Protein AF-A0A200PQU1-F1 (afdb_monomer_lite)

Sequence (242 aa):
MDLPRRDRERYDLQREVLSSLFSVPGRVEEIPKKNRPIRTVKPRPGRTVVSEPLEDTIEHSNGPVEPQEDSEDEEEEDSYRVLRRATKEHWVTMKEYFKSAFDAFANGDRALADELLKQGQYFNQKAREADERSSQLILERRKENHDVVTVDLHDHGTKEAIRTLKFYLGTLSGIPSQYLKLIIGDAKDAKKNSRRTKVLELLEKESIKWTEEGNPGTILIQLDDINPEDLSFNGERSRNGE

Foldseek 3Di:
DDDPPVVVVVVVVVVVVVCVVPDDPDPDPDDDDDDDDDDDDDDDPDDDDPPDDDDPPDDDDPDPPDDDDDDDPPDPCPLLNVLVVLLVVLQVLLVVLQVVLVVCVVVVNNVSSVVSNVVSVVSVVSSVVSVVVSVVVVVVVLQVDQAEAEDEQCPPQLVRLVVVVLVCLLPVAQPHSYKYKYQLDAPPDVRSVSSVVVVVVQCVVLVFDWDADDDHRIIMGHRNVRDSVSRPCNPVVPPPPD

pLDDT: mean 76.5, std 20.56, range [31.27, 98.25]

Structure (mmCIF, N/CA/C/O backbone):
data_AF-A0A200PQU1-F1
#
_entry.id   AF-A0A200PQU1-F1
#
loop_
_atom_site.group_PDB
_atom_site.id
_atom_site.type_symbol
_atom_site.label_atom_id
_atom_site.label_alt_id
_atom_site.label_comp_id
_atom_site.label_asym_id
_atom_site.label_entity_id
_atom_site.label_seq_id
_atom_site.pdbx_PDB_ins_code
_atom_site.Cartn_x
_atom_site.Cartn_y
_atom_site.Cartn_z
_atom_site.occupancy
_atom_site.B_iso_or_equiv
_atom_site.auth_seq_id
_atom_site.auth_comp_id
_atom_site.auth_asym_id
_atom_site.auth_atom_id
_atom_site.pdbx_PDB_model_num
ATOM 1 N N . MET A 1 1 ? 6.813 -6.111 -53.423 1.00 42.16 1 MET A N 1
ATOM 2 C CA . MET A 1 1 ? 8.014 -6.712 -52.809 1.00 42.16 1 MET A CA 1
ATOM 3 C C . MET A 1 1 ? 7.531 -7.757 -51.819 1.00 42.16 1 MET A C 1
ATOM 5 O O . MET A 1 1 ? 7.021 -7.384 -50.772 1.00 42.16 1 MET A O 1
ATOM 9 N N . ASP A 1 2 ? 7.564 -9.037 -52.192 1.00 53.72 2 ASP A N 1
ATOM 10 C CA . ASP A 1 2 ? 7.149 -10.135 -51.313 1.00 53.72 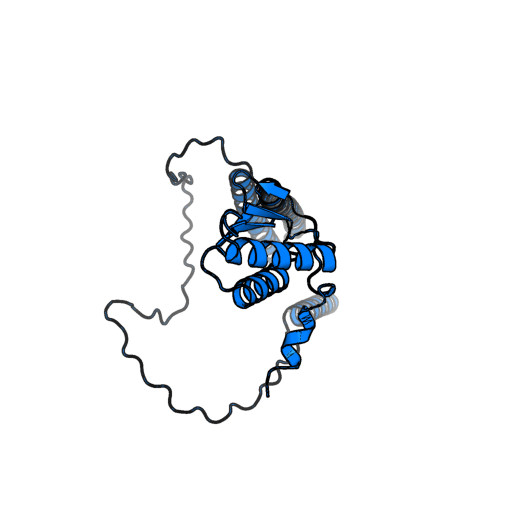2 ASP A CA 1
ATOM 11 C C . ASP A 1 2 ? 8.231 -10.401 -50.261 1.00 53.72 2 ASP A C 1
ATOM 13 O O . ASP A 1 2 ? 9.370 -10.713 -50.603 1.00 53.72 2 ASP A O 1
ATOM 17 N N . LEU A 1 3 ? 7.878 -10.274 -48.979 1.00 53.97 3 LEU A N 1
ATOM 18 C CA . LEU A 1 3 ? 8.753 -10.670 -47.875 1.00 53.97 3 LEU A CA 1
ATOM 19 C C . LEU A 1 3 ? 8.973 -12.196 -47.900 1.00 53.97 3 LEU A C 1
ATOM 21 O O . LEU A 1 3 ? 8.002 -12.938 -48.105 1.00 53.97 3 LEU A O 1
ATOM 25 N N . PRO A 1 4 ? 10.210 -12.684 -47.688 1.00 69.12 4 PRO A N 1
ATOM 26 C CA . PRO A 1 4 ? 10.507 -14.112 -47.688 1.00 69.12 4 PRO A CA 1
ATOM 27 C C . PRO A 1 4 ? 9.718 -14.823 -46.577 1.00 69.12 4 PRO A C 1
ATOM 29 O O . PRO A 1 4 ? 9.530 -14.279 -45.491 1.00 69.12 4 PRO A O 1
ATOM 32 N N . ARG A 1 5 ? 9.253 -16.056 -46.843 1.00 67.69 5 ARG A N 1
ATOM 33 C CA . ARG A 1 5 ? 8.311 -16.822 -45.988 1.00 67.69 5 ARG A CA 1
ATOM 34 C C . ARG A 1 5 ? 8.640 -16.794 -44.489 1.00 67.69 5 ARG A C 1
ATOM 36 O O . ARG A 1 5 ? 7.741 -16.656 -43.671 1.00 67.69 5 ARG A O 1
ATOM 43 N N . ARG A 1 6 ? 9.929 -16.849 -44.150 1.00 67.12 6 ARG A N 1
ATOM 44 C CA . ARG A 1 6 ? 10.436 -16.893 -42.773 1.00 67.12 6 ARG A CA 1
ATOM 45 C C . ARG A 1 6 ? 10.198 -15.592 -41.986 1.00 67.12 6 ARG A C 1
ATOM 47 O O . ARG A 1 6 ? 9.967 -15.643 -40.783 1.00 67.12 6 ARG A O 1
ATOM 54 N N . ASP A 1 7 ? 10.206 -14.440 -42.656 1.00 69.50 7 ASP A N 1
ATOM 55 C CA . ASP A 1 7 ? 9.925 -13.144 -42.019 1.00 69.50 7 ASP A CA 1
ATOM 56 C C . ASP A 1 7 ? 8.420 -12.944 -41.799 1.00 69.50 7 ASP A C 1
ATOM 58 O O . ASP A 1 7 ? 8.010 -12.320 -40.820 1.00 69.50 7 ASP A O 1
ATOM 62 N N . ARG A 1 8 ? 7.592 -13.536 -42.672 1.00 75.00 8 ARG A N 1
ATOM 63 C CA . ARG A 1 8 ? 6.128 -13.519 -42.559 1.00 75.00 8 ARG A CA 1
ATOM 64 C C . ARG A 1 8 ? 5.664 -14.346 -41.354 1.00 75.00 8 ARG A C 1
ATOM 66 O O . ARG A 1 8 ? 4.924 -13.838 -40.526 1.00 75.00 8 ARG A O 1
ATOM 73 N N . GLU A 1 9 ? 6.228 -15.542 -41.177 1.00 82.12 9 GLU A N 1
ATOM 74 C CA . GLU A 1 9 ? 5.979 -16.404 -40.007 1.00 82.12 9 GLU A CA 1
ATOM 75 C C . GLU A 1 9 ? 6.353 -15.722 -38.680 1.00 82.12 9 GLU A C 1
ATOM 77 O O . GLU A 1 9 ? 5.619 -15.814 -37.697 1.00 82.12 9 GLU A O 1
ATOM 82 N N . ARG A 1 10 ? 7.476 -14.991 -38.645 1.00 79.75 10 ARG A N 1
ATOM 83 C CA . ARG A 1 10 ? 7.905 -14.256 -37.445 1.00 79.75 10 ARG A CA 1
ATOM 84 C C . ARG A 1 10 ? 6.976 -13.084 -37.126 1.00 79.75 10 ARG A C 1
ATOM 86 O O . ARG A 1 10 ? 6.667 -12.859 -35.958 1.00 79.75 10 ARG A O 1
ATOM 93 N N . TYR A 1 11 ? 6.542 -12.353 -38.151 1.00 83.94 11 TYR A N 1
ATOM 94 C CA . TYR A 1 11 ? 5.577 -11.263 -38.012 1.00 83.94 11 TYR A CA 1
ATOM 95 C C . TYR A 1 11 ? 4.209 -11.770 -37.533 1.00 83.94 11 TYR A C 1
ATOM 97 O O . TYR A 1 11 ? 3.606 -11.173 -36.640 1.00 83.94 11 TYR A O 1
ATOM 105 N N . ASP A 1 12 ? 3.749 -12.899 -38.072 1.00 84.50 12 ASP A N 1
ATOM 106 C CA . ASP A 1 12 ? 2.483 -13.521 -37.684 1.00 84.50 12 ASP A CA 1
ATOM 107 C C . ASP A 1 12 ? 2.521 -14.003 -36.225 1.00 84.50 12 ASP A C 1
ATOM 109 O O . ASP A 1 12 ? 1.596 -13.714 -35.465 1.00 84.50 12 ASP A O 1
ATOM 113 N N . LEU A 1 13 ? 3.636 -14.606 -35.791 1.00 87.31 13 LEU A N 1
ATOM 114 C CA . LEU A 1 13 ? 3.839 -15.005 -34.395 1.00 87.31 13 LEU A CA 1
ATOM 115 C C . LEU A 1 13 ? 3.848 -13.796 -33.444 1.00 87.31 13 LEU A C 1
ATOM 117 O O . LEU A 1 13 ? 3.239 -13.829 -32.376 1.00 87.31 13 LEU A O 1
ATOM 121 N N . GLN A 1 14 ? 4.514 -12.701 -33.826 1.00 84.75 14 GLN A N 1
ATOM 122 C CA . GLN A 1 14 ? 4.518 -11.466 -33.033 1.00 84.75 14 GLN A CA 1
ATOM 123 C C . GLN A 1 14 ? 3.114 -10.864 -32.909 1.00 84.75 14 GLN A C 1
ATOM 125 O O . GLN A 1 14 ? 2.722 -10.445 -31.817 1.00 84.75 14 GLN A O 1
ATOM 130 N N . ARG A 1 15 ? 2.337 -10.857 -34.000 1.00 84.12 15 ARG A N 1
ATOM 131 C CA . ARG A 1 15 ? 0.932 -10.426 -33.977 1.00 84.12 15 ARG A CA 1
ATOM 132 C C . ARG A 1 15 ? 0.084 -11.292 -33.056 1.00 84.12 15 ARG A C 1
ATOM 134 O O . ARG A 1 15 ? -0.717 -10.744 -32.306 1.00 84.12 15 ARG A O 1
ATOM 141 N N . GLU A 1 16 ? 0.259 -12.607 -33.094 1.00 86.31 16 GLU A N 1
ATOM 142 C CA . GLU A 1 16 ? -0.490 -13.545 -32.255 1.00 86.31 16 GLU A CA 1
ATOM 143 C C . GLU A 1 16 ? -0.203 -13.321 -30.764 1.00 86.31 16 GLU A C 1
ATOM 145 O O . GLU A 1 16 ? -1.135 -13.157 -29.969 1.00 86.31 16 GLU A O 1
ATOM 150 N N . VAL A 1 17 ? 1.077 -13.205 -30.395 1.00 86.75 17 VAL A N 1
ATOM 151 C CA . VAL A 1 17 ? 1.505 -12.944 -29.011 1.00 86.75 17 VAL A CA 1
ATOM 152 C C . VAL A 1 17 ? 0.949 -11.614 -28.503 1.00 86.75 17 VAL A C 1
ATOM 154 O O . VAL A 1 17 ? 0.349 -11.570 -27.429 1.00 86.75 17 VAL A O 1
ATOM 157 N N . LEU A 1 18 ? 1.089 -10.536 -29.283 1.00 80.50 18 LEU A N 1
ATOM 158 C CA . LEU A 1 18 ? 0.557 -9.225 -28.903 1.00 80.50 18 LEU A CA 1
ATOM 159 C C . LEU A 1 18 ? -0.971 -9.247 -28.810 1.00 80.50 18 LEU A C 1
ATOM 161 O O . LEU A 1 18 ? -1.533 -8.727 -27.850 1.00 80.50 18 LEU A O 1
ATOM 165 N N . SER A 1 19 ? -1.654 -9.902 -29.751 1.00 76.12 19 SER A N 1
ATOM 166 C CA . SER A 1 19 ? -3.110 -10.028 -29.691 1.00 76.12 19 SER A CA 1
ATOM 167 C C . SER A 1 19 ? -3.566 -10.786 -28.445 1.00 76.12 19 SER A C 1
ATOM 169 O O . SER A 1 19 ? -4.540 -10.377 -27.831 1.00 76.12 19 SER A O 1
ATOM 171 N N . SER A 1 20 ? -2.838 -11.813 -28.006 1.00 80.19 20 SER A N 1
ATOM 172 C CA . SER A 1 20 ? -3.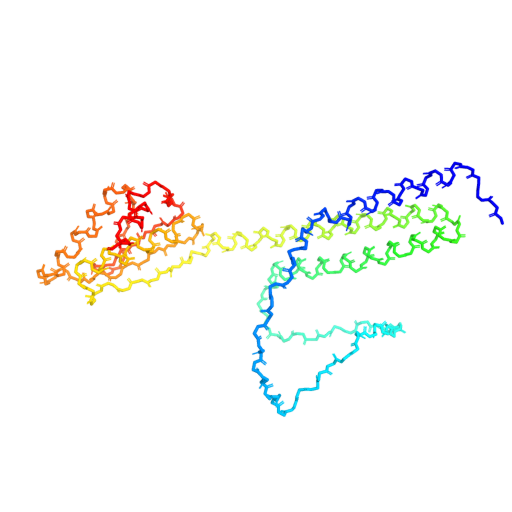192 -12.601 -26.819 1.00 80.19 20 SER A CA 1
ATOM 173 C C . SER A 1 20 ? -2.983 -11.836 -25.511 1.00 80.19 20 SER A C 1
ATOM 175 O O . SER A 1 20 ? -3.767 -11.991 -24.581 1.00 80.19 20 SER A O 1
ATOM 177 N N . LEU A 1 21 ? -1.953 -10.985 -25.435 1.00 83.12 21 LEU A N 1
ATOM 178 C CA . LEU A 1 21 ? -1.684 -10.155 -24.254 1.00 83.12 21 LEU A CA 1
ATOM 179 C C . LEU A 1 21 ? -2.728 -9.049 -24.054 1.00 83.12 21 LEU A C 1
ATOM 181 O O . LEU A 1 21 ? -3.019 -8.684 -22.916 1.00 83.12 21 LEU A O 1
ATOM 185 N N . PHE A 1 22 ? -3.277 -8.513 -25.149 1.00 76.12 22 PHE A N 1
ATOM 186 C CA . PHE A 1 22 ? -4.190 -7.364 -25.117 1.00 76.12 22 PHE A CA 1
ATOM 187 C C . PHE A 1 22 ? -5.650 -7.706 -25.451 1.00 76.12 22 PHE A C 1
ATOM 189 O O . PHE A 1 22 ? -6.524 -6.852 -25.299 1.00 76.12 22 PHE A O 1
ATOM 196 N N . SER A 1 23 ? -5.951 -8.942 -25.861 1.00 67.25 23 SER A N 1
ATOM 197 C CA . SER A 1 23 ? -7.330 -9.415 -26.015 1.00 67.25 23 SER A CA 1
ATOM 198 C C . SER A 1 23 ? -7.852 -9.903 -24.673 1.00 67.25 23 SER A C 1
ATOM 200 O O . SER A 1 23 ? -7.504 -10.978 -24.195 1.00 67.25 23 SER A O 1
ATOM 202 N N . VAL A 1 24 ? -8.721 -9.104 -24.064 1.00 61.53 24 VAL A N 1
ATOM 203 C CA . VAL A 1 24 ? -9.461 -9.493 -22.863 1.00 61.53 24 VAL A CA 1
ATOM 204 C C . VAL A 1 24 ? -10.486 -10.573 -23.249 1.00 61.53 24 VAL A C 1
ATOM 206 O O . VAL A 1 24 ? -11.322 -10.311 -24.118 1.00 61.53 24 VAL A O 1
ATOM 209 N N . PRO A 1 25 ? -10.486 -11.770 -22.632 1.00 51.31 25 PRO A N 1
ATOM 210 C CA . PRO A 1 25 ? -11.520 -12.765 -22.886 1.00 51.31 25 PRO A CA 1
ATOM 211 C C . PRO A 1 25 ? -12.879 -12.241 -22.410 1.00 51.31 25 PRO A C 1
ATOM 213 O O . PRO A 1 25 ? -13.064 -11.957 -21.228 1.00 51.31 25 PRO A O 1
ATOM 216 N N . GLY A 1 26 ? -13.799 -12.094 -23.366 1.00 48.75 26 GLY A N 1
ATOM 217 C CA . GLY A 1 26 ? -15.236 -11.841 -23.233 1.00 48.75 26 GLY A CA 1
ATOM 218 C C . GLY A 1 26 ? -15.764 -11.429 -21.857 1.00 48.75 26 GLY A C 1
ATOM 219 O O . GLY A 1 26 ? -16.190 -12.274 -21.071 1.00 48.75 26 GLY A O 1
ATOM 220 N N . ARG A 1 27 ? -15.927 -10.118 -21.635 1.00 39.12 27 ARG A N 1
ATOM 221 C CA . ARG A 1 27 ? -17.109 -9.673 -20.888 1.00 39.12 27 ARG A CA 1
ATOM 222 C C . ARG A 1 27 ? -18.318 -10.124 -21.698 1.00 39.12 27 ARG A C 1
ATOM 224 O O . ARG A 1 27 ? -18.495 -9.686 -22.829 1.00 39.12 27 ARG A O 1
ATOM 231 N N . VAL A 1 28 ? -19.126 -11.005 -21.123 1.00 45.03 28 VAL A N 1
ATOM 232 C CA . VAL A 1 28 ? -20.471 -11.278 -21.623 1.00 45.03 28 VAL A CA 1
ATOM 233 C C . VAL A 1 28 ? -21.210 -9.938 -21.610 1.00 45.03 28 VAL A C 1
ATOM 235 O O . VAL A 1 28 ? -21.428 -9.364 -20.542 1.00 45.03 28 VAL A O 1
ATOM 238 N N . GLU A 1 29 ? -21.524 -9.390 -22.782 1.00 45.62 29 GLU A N 1
ATOM 239 C CA . GLU A 1 29 ? -22.460 -8.274 -22.894 1.00 45.62 29 GLU A CA 1
ATOM 240 C C . GLU A 1 29 ? -23.833 -8.778 -22.435 1.00 45.62 29 GLU A C 1
ATOM 242 O O . GLU A 1 29 ? -24.572 -9.417 -23.185 1.00 45.62 29 GLU A O 1
ATOM 247 N N . GLU A 1 30 ? -24.180 -8.531 -21.169 1.00 44.12 30 GLU A N 1
ATOM 248 C CA . GLU A 1 30 ? -25.577 -8.578 -20.751 1.00 44.12 30 GLU A CA 1
ATOM 249 C C . GLU A 1 30 ? -26.345 -7.518 -21.547 1.00 44.12 30 GLU A C 1
ATOM 251 O O . GLU A 1 30 ? -26.053 -6.322 -21.485 1.00 44.12 30 GLU A O 1
ATOM 256 N N . ILE A 1 31 ? -27.349 -7.980 -22.292 1.00 45.28 31 ILE A N 1
ATOM 257 C CA . ILE A 1 31 ? -28.323 -7.164 -23.017 1.00 45.28 31 ILE A CA 1
ATOM 258 C C . ILE A 1 31 ? -28.817 -6.038 -22.087 1.00 45.28 31 ILE A C 1
ATOM 260 O O . ILE A 1 31 ? -29.296 -6.331 -20.984 1.00 45.28 31 ILE A O 1
ATOM 264 N N . PRO A 1 32 ? -28.751 -4.756 -22.491 1.00 37.53 32 PRO A N 1
ATOM 265 C CA . PRO A 1 32 ? -29.094 -3.660 -21.601 1.00 37.53 32 PRO A CA 1
ATOM 266 C C . PRO A 1 32 ? -30.583 -3.715 -21.247 1.00 37.53 32 PRO A C 1
ATOM 268 O O . PRO A 1 32 ? -31.467 -3.520 -22.087 1.00 37.53 32 PRO A O 1
ATOM 271 N N . LYS A 1 33 ? -30.874 -3.968 -19.966 1.00 47.47 33 LYS A N 1
ATOM 272 C CA . LYS A 1 33 ? -32.216 -3.828 -19.394 1.00 47.47 33 LYS A CA 1
ATOM 273 C C . LYS A 1 33 ? -32.671 -2.378 -19.583 1.00 47.47 33 LYS A C 1
ATOM 275 O O . LYS A 1 33 ? -32.046 -1.457 -19.073 1.00 47.47 33 LYS A O 1
ATOM 280 N N . LYS A 1 34 ? -33.770 -2.207 -20.324 1.00 44.88 34 LYS A N 1
ATOM 281 C CA . LYS A 1 34 ? -34.536 -0.974 -20.585 1.00 44.88 34 LYS A CA 1
ATOM 282 C C . LYS A 1 34 ? -34.280 0.144 -19.553 1.00 44.88 34 LYS A C 1
ATOM 284 O O . LYS A 1 34 ? -34.832 0.126 -18.452 1.00 44.88 34 LYS A O 1
ATOM 289 N N . ASN A 1 35 ? -33.469 1.128 -19.941 1.00 39.16 35 ASN A N 1
ATOM 290 C CA . ASN A 1 35 ? -33.136 2.285 -19.114 1.00 39.16 35 ASN A CA 1
ATOM 291 C C . ASN A 1 35 ? -34.393 3.115 -18.805 1.00 39.16 35 ASN A C 1
ATOM 293 O O . ASN A 1 35 ? -35.139 3.509 -19.703 1.00 39.16 35 ASN A O 1
ATOM 297 N N . ARG A 1 36 ? -34.613 3.410 -17.519 1.00 48.91 36 ARG A N 1
ATOM 298 C CA . ARG A 1 36 ? -35.505 4.497 -17.087 1.00 48.91 36 ARG A CA 1
ATOM 299 C C . ARG A 1 36 ? -34.889 5.829 -17.543 1.00 48.91 36 ARG A C 1
ATOM 301 O O . ARG A 1 36 ? -33.662 5.936 -17.535 1.00 48.91 36 ARG A O 1
ATOM 308 N N . PRO A 1 37 ? -35.682 6.843 -17.929 1.00 40.22 37 PRO A N 1
ATOM 309 C CA . PRO A 1 37 ? -35.124 8.103 -18.400 1.00 40.22 37 PRO A CA 1
ATOM 310 C C . PRO A 1 37 ? -34.305 8.769 -17.287 1.00 40.22 37 PRO A C 1
ATOM 312 O O . PRO A 1 37 ? -34.815 9.057 -16.202 1.00 40.22 37 PRO A O 1
ATOM 315 N N . ILE A 1 38 ? -33.019 8.988 -17.568 1.00 41.38 38 ILE A N 1
ATOM 316 C CA . ILE A 1 38 ? -32.103 9.741 -16.714 1.00 41.38 38 ILE A CA 1
ATOM 317 C C . ILE A 1 38 ? -32.562 11.199 -16.720 1.00 41.38 38 ILE A C 1
ATOM 319 O O . ILE A 1 38 ? -32.712 11.830 -17.766 1.00 41.38 38 ILE A O 1
ATOM 323 N N . ARG A 1 39 ? -32.806 11.730 -15.525 1.00 42.16 39 ARG A N 1
ATOM 324 C CA . ARG A 1 39 ? -33.175 13.124 -15.298 1.00 42.16 39 ARG A CA 1
ATOM 325 C C . ARG A 1 39 ? -32.009 14.012 -15.747 1.00 42.16 39 ARG A C 1
ATOM 327 O O . ARG A 1 39 ? -30.913 13.909 -15.204 1.00 42.16 39 ARG A O 1
ATOM 334 N N . THR A 1 40 ? -32.236 14.873 -16.735 1.00 42.97 40 THR A N 1
ATOM 335 C CA . THR A 1 40 ? -31.233 15.819 -17.243 1.00 42.97 40 THR A CA 1
ATOM 336 C C . THR A 1 40 ? -30.801 16.783 -16.138 1.00 42.97 40 THR A C 1
ATOM 338 O O . THR A 1 40 ? -31.596 17.614 -15.688 1.00 42.97 40 THR A O 1
ATOM 341 N N . VAL A 1 41 ? -29.546 16.685 -15.699 1.00 51.25 41 VAL A N 1
ATOM 342 C CA . VAL A 1 41 ? -28.912 17.685 -14.832 1.00 51.25 41 VAL A CA 1
ATOM 343 C C . VAL A 1 41 ? -28.418 18.819 -15.727 1.00 51.25 41 VAL A C 1
ATOM 345 O O . VAL A 1 41 ? -27.651 18.588 -16.658 1.00 51.25 41 VAL A O 1
ATOM 348 N N . LYS A 1 42 ? -28.887 20.046 -15.478 1.00 48.66 42 LYS A N 1
ATOM 349 C CA . LYS A 1 42 ? -28.430 21.233 -16.213 1.00 48.66 42 LYS A CA 1
ATOM 350 C C . LYS A 1 42 ? -26.941 21.492 -15.915 1.00 48.66 42 LYS A C 1
ATOM 352 O O . LYS A 1 42 ? -26.563 21.441 -14.742 1.00 48.66 42 LYS A O 1
ATOM 357 N N . PRO A 1 43 ? -26.105 21.795 -16.923 1.00 44.00 43 PRO A N 1
ATOM 358 C CA . PRO A 1 43 ? -24.701 22.122 -16.701 1.00 44.00 43 PRO A CA 1
ATOM 359 C C . PRO A 1 43 ? -24.566 23.452 -15.946 1.00 44.00 43 PRO A C 1
ATOM 361 O O . PRO A 1 43 ? -25.299 24.410 -16.200 1.00 44.00 43 PRO A O 1
ATOM 364 N N . ARG A 1 44 ? -23.626 23.499 -14.995 1.00 53.12 44 ARG A N 1
ATOM 365 C CA . ARG A 1 44 ? -23.214 24.736 -14.317 1.00 53.12 44 ARG A CA 1
ATOM 366 C C . ARG A 1 44 ? -22.435 25.616 -15.312 1.00 53.12 44 ARG A C 1
ATOM 368 O O . ARG A 1 44 ? -21.641 25.066 -16.076 1.00 53.12 44 ARG A O 1
ATOM 375 N N . PRO A 1 45 ? -22.627 26.945 -15.318 1.00 40.59 45 PRO A N 1
ATOM 376 C CA . PRO A 1 45 ? -21.908 27.828 -16.231 1.00 40.59 45 PRO A CA 1
ATOM 377 C C . PRO A 1 45 ? -20.409 27.837 -15.893 1.00 40.59 45 PRO A C 1
ATOM 379 O O . PRO A 1 45 ? -20.045 27.962 -14.726 1.00 40.59 45 PRO A O 1
ATOM 382 N N . GLY A 1 46 ? -19.554 27.691 -16.912 1.00 53.84 46 GLY A N 1
ATOM 383 C CA . GLY A 1 46 ? -18.097 27.865 -16.800 1.00 53.84 46 GLY A CA 1
ATOM 384 C C . GLY A 1 46 ? -17.227 26.631 -17.060 1.00 53.84 46 GLY A C 1
ATOM 385 O O . GLY A 1 46 ? -16.012 26.729 -16.933 1.00 53.84 46 GLY A O 1
ATOM 386 N N . ARG A 1 47 ? -17.796 25.476 -17.430 1.00 48.84 47 ARG A N 1
ATOM 387 C CA . ARG A 1 47 ? -17.005 24.275 -17.747 1.00 48.84 47 ARG A CA 1
ATOM 388 C C . ARG A 1 47 ? -17.230 23.858 -19.198 1.00 48.84 47 ARG A C 1
ATOM 390 O O . ARG A 1 47 ? -18.253 23.256 -19.517 1.00 48.84 47 ARG A O 1
ATOM 397 N N . THR A 1 48 ? -16.290 24.210 -20.071 1.00 51.12 48 THR A N 1
ATOM 398 C CA . THR A 1 48 ? -16.256 23.725 -21.456 1.00 51.12 48 THR A CA 1
ATOM 399 C C . THR A 1 48 ? -16.081 22.212 -21.430 1.00 51.12 48 THR A C 1
ATOM 401 O O . THR A 1 48 ? -15.139 21.696 -2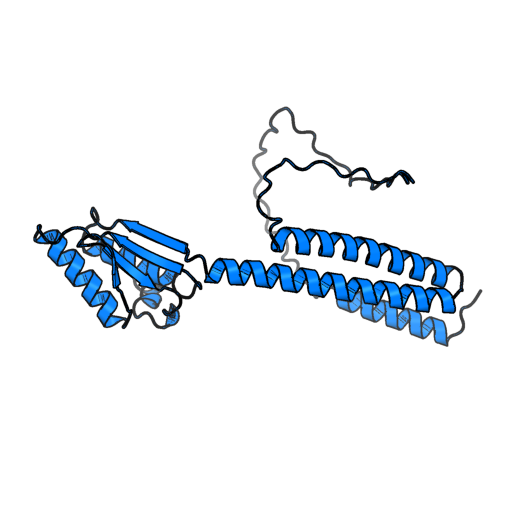0.830 1.00 51.12 48 THR A O 1
ATOM 404 N N . VAL A 1 49 ? -17.025 21.493 -22.033 1.00 52.84 49 VAL A N 1
ATOM 405 C CA . VAL A 1 49 ? -16.909 20.052 -22.248 1.00 52.84 49 VAL A CA 1
ATOM 406 C C . VAL A 1 49 ? -15.963 19.876 -23.428 1.00 52.84 49 VAL A C 1
ATOM 408 O O . VAL A 1 49 ? -16.312 20.240 -24.546 1.00 52.84 49 VAL A O 1
ATOM 411 N N . VAL A 1 50 ? -14.750 19.395 -23.164 1.00 54.28 50 VAL A N 1
ATOM 412 C CA . VAL A 1 50 ? -13.766 19.095 -24.209 1.00 54.28 50 VAL A CA 1
ATOM 413 C C . VAL A 1 50 ? -14.263 17.859 -24.955 1.00 54.28 50 VAL A C 1
ATOM 415 O O . VAL A 1 50 ? -14.321 16.767 -24.394 1.00 54.28 50 VAL A O 1
ATOM 418 N N . SER A 1 51 ? -14.722 18.065 -26.185 1.00 53.72 51 SER A N 1
ATOM 419 C CA . SER A 1 51 ? -15.333 17.043 -27.039 1.00 53.72 51 SER A CA 1
ATOM 420 C C . SER A 1 51 ? -14.340 16.340 -27.969 1.00 53.72 51 SER A C 1
ATOM 422 O O . SER A 1 51 ? -14.754 15.485 -28.745 1.00 53.72 51 SER A O 1
ATOM 424 N N . GLU A 1 52 ? -13.051 16.667 -27.886 1.00 52.78 52 GLU A N 1
ATOM 425 C CA . GLU A 1 52 ? -12.000 16.120 -28.747 1.00 52.78 52 GLU A CA 1
ATOM 426 C C . GLU A 1 52 ? -10.867 15.518 -27.896 1.00 52.78 52 GLU A C 1
ATOM 428 O O . GLU A 1 52 ? -10.541 16.072 -26.841 1.00 52.78 52 GLU A O 1
ATOM 433 N N . PRO A 1 53 ? -10.280 14.370 -28.289 1.00 53.00 53 PRO A N 1
ATOM 434 C CA . PRO A 1 53 ? -9.066 13.862 -27.656 1.00 53.00 53 PRO A CA 1
ATOM 435 C C . PRO A 1 53 ? -7.946 14.904 -27.759 1.00 53.00 53 PRO A C 1
ATOM 437 O O . PRO A 1 53 ? -7.787 15.518 -28.809 1.00 53.00 53 PRO A O 1
ATOM 440 N N . LEU A 1 54 ? -7.173 15.100 -26.686 1.00 48.41 54 LEU A N 1
ATOM 441 C CA . LEU A 1 54 ? -6.014 15.996 -26.708 1.00 48.41 54 LEU A CA 1
ATOM 442 C C . LEU A 1 54 ? -5.035 15.541 -27.803 1.00 48.41 54 LEU A C 1
ATOM 444 O O . LEU A 1 54 ? -4.534 14.417 -27.751 1.00 48.41 54 LEU A O 1
ATOM 448 N N . GLU A 1 55 ? -4.760 16.406 -28.777 1.00 43.84 55 GLU A N 1
ATOM 449 C CA . GLU A 1 55 ? -3.645 16.212 -29.699 1.00 43.84 55 GLU A CA 1
ATOM 450 C C . GLU A 1 55 ? -2.332 16.500 -28.957 1.00 43.84 55 GLU A C 1
ATOM 452 O O . GLU A 1 55 ? -2.054 17.640 -28.583 1.00 43.84 55 GLU A O 1
ATOM 457 N N . ASP A 1 56 ? -1.512 15.464 -28.756 1.00 44.09 56 ASP A N 1
ATOM 458 C CA . ASP A 1 56 ? -0.124 15.591 -28.298 1.00 44.09 56 ASP A CA 1
ATOM 459 C C . ASP A 1 56 ? 0.732 16.184 -29.431 1.00 44.09 56 ASP A C 1
ATOM 461 O O . ASP A 1 56 ? 1.485 15.486 -30.116 1.00 44.09 56 ASP A O 1
ATOM 465 N N . THR A 1 57 ? 0.624 17.494 -29.656 1.00 37.78 57 THR A N 1
ATOM 466 C CA . THR A 1 57 ? 1.631 18.210 -30.445 1.00 37.78 57 THR A CA 1
ATOM 467 C C . THR A 1 57 ? 2.832 18.474 -29.545 1.00 37.78 57 THR A C 1
ATOM 469 O O . THR A 1 57 ? 2.856 19.421 -28.763 1.00 37.78 57 THR A O 1
ATOM 472 N N . ILE A 1 58 ? 3.830 17.596 -29.631 1.00 48.62 58 ILE A N 1
ATOM 473 C CA . ILE A 1 58 ? 5.140 17.803 -29.013 1.00 48.62 58 ILE A CA 1
ATOM 474 C C . ILE A 1 58 ? 5.899 18.798 -29.893 1.00 48.62 58 ILE A C 1
ATOM 476 O O . ILE A 1 58 ? 6.412 18.438 -30.954 1.00 48.62 58 ILE A O 1
ATOM 480 N N . GLU A 1 59 ? 5.983 20.055 -29.462 1.00 36.81 59 GLU A N 1
ATOM 481 C CA . GLU A 1 59 ? 6.962 20.983 -30.018 1.00 36.81 59 GLU A CA 1
ATOM 482 C C . GLU A 1 59 ? 8.364 20.547 -29.574 1.00 36.81 59 GLU A C 1
ATOM 484 O O . GLU A 1 59 ? 8.693 20.505 -28.387 1.00 36.81 59 GLU A O 1
ATOM 489 N N . HIS A 1 60 ? 9.204 20.190 -30.544 1.00 40.34 60 HIS A N 1
ATOM 490 C CA . HIS A 1 60 ? 10.622 19.934 -30.330 1.00 40.34 60 HIS A CA 1
ATOM 491 C C . HIS A 1 60 ? 11.334 21.243 -29.958 1.00 40.34 60 HIS A C 1
ATOM 493 O O . HIS A 1 60 ? 11.793 21.977 -30.832 1.00 40.34 60 HIS A O 1
ATOM 499 N N . SER A 1 61 ? 11.453 21.529 -28.662 1.00 32.84 61 SER A N 1
ATOM 500 C CA . SER A 1 61 ? 12.356 22.565 -28.158 1.00 32.84 61 SER A CA 1
ATOM 501 C C . SER A 1 61 ? 13.703 21.938 -27.797 1.00 32.84 61 SER A C 1
ATOM 503 O O . SER A 1 61 ? 13.836 21.258 -26.784 1.00 32.84 61 SER A O 1
ATOM 505 N N . ASN A 1 62 ? 14.716 22.175 -28.633 1.00 38.09 62 ASN A N 1
ATOM 506 C CA . ASN A 1 62 ? 16.124 21.900 -28.323 1.00 38.09 62 ASN A CA 1
ATOM 507 C C . ASN A 1 62 ? 16.725 23.044 -27.477 1.00 38.09 62 ASN A C 1
ATOM 509 O O . ASN A 1 62 ? 17.748 23.624 -27.844 1.00 38.09 62 ASN A O 1
ATOM 513 N N . GLY A 1 63 ? 16.058 23.416 -26.384 1.00 36.47 63 GLY A N 1
ATOM 514 C CA . GLY A 1 63 ? 16.539 24.404 -25.416 1.00 36.47 63 GLY A CA 1
ATOM 515 C C . GLY A 1 63 ? 17.001 23.733 -24.118 1.00 36.47 63 GLY A C 1
ATOM 516 O O . GLY A 1 63 ? 16.498 22.654 -23.797 1.00 36.47 63 GLY A O 1
ATOM 517 N N . PRO A 1 64 ? 17.941 24.328 -23.357 1.00 35.66 64 PRO A N 1
ATOM 518 C CA . PRO A 1 64 ? 18.309 23.814 -22.042 1.00 35.66 64 PRO A CA 1
ATOM 519 C C . PRO A 1 64 ? 17.057 23.760 -21.165 1.00 35.66 64 PRO A C 1
ATOM 521 O O . PRO A 1 64 ? 16.341 24.752 -21.047 1.00 35.66 64 PRO A O 1
ATOM 524 N N . VAL A 1 65 ? 16.785 22.592 -20.586 1.00 41.00 65 VAL A N 1
ATOM 525 C CA . VAL A 1 65 ? 15.696 22.405 -19.627 1.00 41.00 65 VAL A CA 1
ATOM 526 C C . VAL A 1 65 ? 16.058 23.194 -18.374 1.00 41.00 65 VAL A C 1
ATOM 528 O O . VAL A 1 65 ? 16.912 22.779 -17.594 1.00 41.00 65 VAL A O 1
ATOM 531 N N . GLU A 1 66 ? 15.447 24.361 -18.221 1.00 39.66 66 GLU A N 1
ATOM 532 C CA . GLU A 1 66 ? 15.517 25.141 -16.994 1.00 39.66 66 GLU A CA 1
ATOM 533 C C . GLU A 1 66 ? 14.643 24.438 -15.937 1.00 39.66 66 GLU A C 1
ATOM 535 O O . GLU A 1 66 ? 13.485 24.109 -16.229 1.00 39.66 66 GLU A O 1
ATOM 540 N N . PRO A 1 67 ? 15.173 24.117 -14.744 1.00 43.47 67 PRO A N 1
ATOM 541 C CA . PRO A 1 67 ? 14.385 23.479 -13.700 1.00 43.47 67 PRO A CA 1
ATOM 542 C C . PRO A 1 67 ? 13.263 24.419 -13.259 1.00 43.47 67 PRO A C 1
ATOM 544 O O . PRO A 1 67 ? 13.522 25.553 -12.867 1.00 43.47 67 PRO A O 1
ATOM 547 N N . GLN A 1 68 ? 12.014 23.948 -13.295 1.00 40.31 68 GLN A N 1
ATOM 548 C CA . GLN A 1 68 ? 10.942 24.630 -12.577 1.00 40.31 68 GLN A CA 1
ATOM 549 C C . GLN A 1 68 ? 11.247 24.563 -11.079 1.00 40.31 68 GLN A C 1
ATOM 551 O O . GLN A 1 68 ? 11.387 23.475 -10.518 1.00 40.31 68 GLN A O 1
ATOM 556 N N . GLU A 1 69 ? 11.359 25.737 -10.465 1.00 45.12 69 GLU A N 1
ATOM 557 C CA . GLU A 1 69 ? 11.465 25.930 -9.024 1.00 45.12 69 GLU A CA 1
ATOM 558 C C . GLU A 1 69 ? 10.157 25.473 -8.361 1.00 45.12 69 GLU A C 1
ATOM 560 O O . GLU A 1 69 ? 9.157 26.192 -8.336 1.00 45.12 69 GLU A O 1
ATOM 565 N N . ASP A 1 70 ? 10.155 24.242 -7.850 1.00 42.22 70 ASP A N 1
ATOM 566 C CA . ASP A 1 70 ? 9.200 23.830 -6.830 1.00 42.22 70 ASP A CA 1
ATOM 567 C C . ASP A 1 70 ? 9.692 24.394 -5.493 1.00 42.22 70 ASP A C 1
ATOM 569 O O . ASP A 1 70 ? 10.794 24.082 -5.045 1.00 42.22 70 ASP A O 1
ATOM 573 N N . SER A 1 71 ? 8.848 25.246 -4.913 1.00 43.06 71 SER A N 1
ATOM 574 C CA . SER A 1 71 ? 8.953 25.920 -3.618 1.00 43.06 71 SER A CA 1
ATOM 575 C C . SER A 1 71 ? 9.873 25.254 -2.590 1.00 43.06 71 SER A C 1
ATOM 577 O O . SER A 1 71 ? 9.690 24.086 -2.235 1.00 43.06 71 SER A O 1
ATOM 579 N N . GLU A 1 72 ? 10.791 26.074 -2.080 1.00 47.84 72 GLU A N 1
ATOM 580 C CA . GLU A 1 72 ? 11.662 25.859 -0.929 1.00 47.84 72 GLU A CA 1
ATOM 581 C C . GLU A 1 72 ? 10.858 25.453 0.316 1.00 47.84 72 GLU A C 1
ATOM 583 O O . GLU A 1 72 ? 10.338 26.295 1.040 1.00 47.84 72 GLU A O 1
ATOM 588 N N . ASP A 1 73 ? 10.803 24.154 0.579 1.00 39.31 73 ASP A N 1
ATOM 589 C CA . ASP A 1 73 ? 11.029 23.650 1.927 1.00 39.31 73 ASP A CA 1
ATOM 590 C C . ASP A 1 73 ? 12.346 22.872 1.831 1.00 39.31 73 ASP A C 1
ATOM 592 O O . ASP A 1 73 ? 12.382 21.740 1.339 1.00 39.31 73 ASP A O 1
ATOM 596 N N . GLU A 1 74 ? 13.454 23.522 2.206 1.00 48.69 74 GLU A N 1
ATOM 597 C CA . 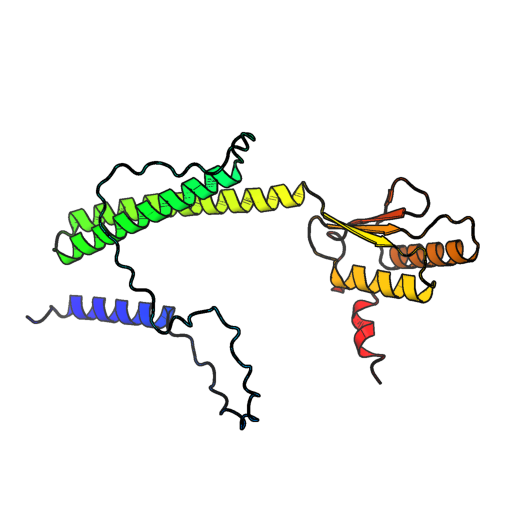GLU A 1 74 ? 14.766 22.890 2.411 1.00 48.69 74 GLU A CA 1
ATOM 598 C C . GLU A 1 74 ? 14.711 21.987 3.657 1.00 48.69 74 GLU A C 1
ATOM 600 O O . GLU A 1 74 ? 15.402 22.185 4.655 1.00 48.69 74 GLU A O 1
ATOM 605 N N . GLU A 1 75 ? 13.848 20.980 3.607 1.00 49.78 75 GLU A N 1
ATOM 606 C CA . GLU A 1 75 ? 14.001 19.775 4.398 1.00 49.78 75 GLU A CA 1
ATOM 607 C C . GLU A 1 75 ? 14.927 18.857 3.597 1.00 49.78 75 GLU A C 1
ATOM 609 O O . GLU A 1 75 ? 14.703 18.639 2.404 1.00 49.78 75 GLU A O 1
ATOM 614 N N . GLU A 1 76 ? 15.999 18.388 4.242 1.00 50.34 76 GLU A N 1
ATOM 615 C CA . GLU A 1 76 ? 16.894 17.313 3.796 1.00 50.34 76 GLU A CA 1
ATOM 616 C C . GLU A 1 76 ? 16.240 16.446 2.709 1.00 50.34 76 GLU A C 1
ATOM 618 O O . GLU A 1 76 ? 15.242 15.786 2.990 1.00 50.34 76 GLU A O 1
ATOM 623 N N . GLU A 1 77 ? 16.735 16.540 1.463 1.00 58.16 77 GLU A N 1
ATOM 624 C CA . GLU A 1 77 ? 16.017 16.082 0.265 1.00 58.16 77 GLU A CA 1
ATOM 625 C C . GLU A 1 77 ? 15.411 14.688 0.493 1.00 58.16 77 GLU A C 1
ATOM 627 O O . GLU A 1 77 ? 16.140 13.696 0.524 1.00 58.16 77 GLU A O 1
ATOM 632 N N . ASP A 1 78 ? 14.084 14.627 0.715 1.00 82.44 78 ASP A N 1
ATOM 633 C CA . ASP A 1 78 ? 13.398 13.397 1.129 1.00 82.44 78 ASP A CA 1
ATOM 634 C C . ASP A 1 78 ? 13.824 12.260 0.191 1.00 82.44 78 ASP A C 1
ATOM 636 O O . ASP A 1 78 ? 13.540 12.299 -1.009 1.00 82.44 78 ASP A O 1
ATOM 640 N N . SER A 1 79 ? 14.521 11.255 0.733 1.00 87.19 79 SER A N 1
ATOM 641 C CA . SER A 1 79 ? 15.086 10.120 -0.015 1.00 87.19 79 SER A CA 1
ATOM 642 C C . SER A 1 79 ? 14.064 9.488 -0.972 1.00 87.19 79 SER A C 1
ATOM 644 O O . SER A 1 79 ? 14.389 9.089 -2.096 1.00 87.19 79 SER A O 1
ATOM 646 N N . TYR A 1 80 ? 12.784 9.494 -0.583 1.00 89.69 80 TYR A N 1
ATOM 647 C CA . TYR A 1 80 ? 11.684 9.081 -1.448 1.00 89.69 80 TYR A CA 1
ATOM 648 C C . TYR A 1 80 ? 11.519 9.972 -2.696 1.00 89.69 80 TYR A C 1
ATOM 650 O O . TYR A 1 80 ? 11.405 9.458 -3.815 1.00 89.69 80 TYR A O 1
ATOM 658 N N . ARG A 1 81 ? 11.523 11.304 -2.536 1.00 92.31 81 ARG A N 1
ATOM 659 C CA . ARG A 1 81 ? 11.414 12.272 -3.643 1.00 92.31 81 ARG A CA 1
ATOM 660 C C . ARG A 1 81 ? 12.581 12.133 -4.617 1.00 92.31 81 ARG A C 1
ATOM 662 O O . ARG A 1 81 ? 12.346 12.159 -5.828 1.00 92.31 81 ARG A O 1
ATOM 669 N N . VAL A 1 82 ? 13.796 11.917 -4.108 1.00 94.25 82 VAL A N 1
ATOM 670 C CA . VAL A 1 82 ? 14.996 11.677 -4.931 1.00 94.25 82 VAL A CA 1
ATOM 671 C C . VAL A 1 82 ? 14.803 10.451 -5.821 1.00 94.25 82 VAL A C 1
ATOM 673 O O . VAL A 1 82 ? 14.943 10.532 -7.044 1.00 94.25 82 VAL A O 1
ATOM 676 N N . LEU A 1 83 ? 14.401 9.320 -5.233 1.00 93.19 83 LEU A N 1
ATOM 677 C CA . LEU A 1 83 ? 14.162 8.085 -5.984 1.00 93.19 83 LEU A CA 1
ATOM 678 C C . LEU A 1 83 ? 13.023 8.235 -6.997 1.00 93.19 83 LEU A C 1
ATOM 680 O O . LEU A 1 83 ? 13.099 7.682 -8.099 1.00 93.19 83 LEU A O 1
ATOM 684 N N . ARG A 1 84 ? 11.984 9.016 -6.676 1.00 93.62 84 ARG A N 1
ATOM 685 C CA . ARG A 1 84 ? 10.877 9.267 -7.607 1.00 93.62 84 ARG A CA 1
ATOM 686 C C . ARG A 1 84 ? 11.305 10.116 -8.802 1.00 93.62 84 ARG A C 1
ATOM 688 O O . ARG A 1 84 ? 10.890 9.821 -9.927 1.00 93.62 84 ARG A O 1
ATOM 695 N N . ARG A 1 85 ? 12.163 11.118 -8.580 1.00 95.19 85 ARG A N 1
ATOM 696 C CA . ARG A 1 85 ? 12.772 11.913 -9.655 1.00 95.19 85 ARG A CA 1
ATOM 697 C C . ARG A 1 85 ? 13.637 11.026 -10.555 1.00 95.19 85 ARG A C 1
ATOM 699 O O . ARG A 1 85 ? 13.383 10.970 -11.757 1.00 95.19 85 ARG A O 1
ATOM 706 N N . ALA A 1 86 ? 14.537 10.234 -9.969 1.00 94.06 86 ALA A N 1
ATOM 707 C CA . ALA A 1 86 ? 15.393 9.301 -10.707 1.00 94.06 86 ALA A CA 1
ATOM 708 C C . ALA A 1 86 ? 14.584 8.271 -11.519 1.00 94.06 86 ALA A C 1
ATOM 710 O O . ALA A 1 86 ? 14.897 7.994 -12.677 1.00 94.06 86 ALA A O 1
ATOM 711 N N . THR A 1 87 ? 13.492 7.743 -10.951 1.00 95.06 87 THR A N 1
ATOM 712 C CA . THR A 1 87 ? 12.570 6.837 -11.660 1.00 95.06 87 THR A CA 1
ATOM 713 C C . THR A 1 87 ? 12.020 7.495 -12.925 1.00 95.06 87 THR A C 1
ATOM 715 O O . THR A 1 87 ? 12.038 6.889 -13.997 1.00 95.06 87 THR A O 1
ATOM 718 N N . LYS A 1 88 ? 11.552 8.746 -12.815 1.00 96.38 88 LYS A N 1
ATOM 719 C CA . LYS A 1 88 ? 10.997 9.505 -13.943 1.00 96.38 88 LYS A CA 1
ATOM 720 C C . LYS A 1 88 ? 12.051 9.747 -15.021 1.00 96.38 88 LYS A C 1
ATOM 722 O O . LYS A 1 88 ? 11.773 9.491 -16.189 1.00 96.38 88 LYS A O 1
ATOM 727 N N . GLU A 1 89 ? 13.244 10.187 -14.633 1.00 96.94 89 GLU A N 1
ATOM 728 C CA . GLU A 1 89 ? 14.363 10.426 -15.552 1.00 96.94 89 GLU A CA 1
ATOM 729 C C . GLU A 1 89 ? 14.741 9.150 -16.312 1.00 96.94 89 GLU A C 1
ATOM 731 O O . GLU A 1 89 ? 14.736 9.134 -17.542 1.00 96.94 89 GLU A O 1
ATOM 736 N N . HIS A 1 90 ? 14.960 8.040 -15.600 1.00 97.06 90 HIS A N 1
ATOM 737 C CA . HIS A 1 90 ? 15.284 6.757 -16.225 1.00 97.06 90 HIS A CA 1
ATOM 738 C C . HIS A 1 90 ? 14.177 6.257 -17.154 1.00 97.06 90 HIS A C 1
ATOM 740 O O . HIS A 1 90 ? 14.469 5.674 -18.199 1.00 97.06 90 HIS A O 1
ATOM 746 N N . TRP A 1 91 ? 12.910 6.500 -16.811 1.00 95.44 91 TRP A N 1
ATOM 747 C CA . TRP A 1 91 ? 11.785 6.113 -17.656 1.00 95.44 91 TRP A CA 1
ATOM 748 C C . TRP A 1 91 ? 11.699 6.942 -18.943 1.00 95.44 91 TRP A C 1
ATOM 750 O O . TRP A 1 91 ? 11.407 6.386 -20.003 1.00 95.44 91 TRP A O 1
ATOM 760 N N . VAL A 1 92 ? 11.989 8.246 -18.877 1.00 97.69 92 VAL A N 1
ATOM 761 C CA . VAL A 1 92 ? 12.083 9.114 -20.064 1.00 97.69 92 VAL A CA 1
ATOM 762 C C . VAL A 1 92 ? 13.221 8.640 -20.968 1.00 97.69 92 VAL A C 1
ATOM 764 O O . VAL A 1 92 ? 12.978 8.324 -22.132 1.00 97.69 92 VAL A O 1
ATOM 767 N N . THR A 1 93 ? 14.422 8.456 -20.417 1.00 96.38 93 THR A N 1
ATOM 768 C CA . THR A 1 93 ? 15.593 7.993 -21.176 1.00 96.38 93 THR A CA 1
ATOM 769 C C . THR A 1 93 ? 15.378 6.609 -21.801 1.00 96.38 93 THR A C 1
ATOM 771 O O . THR A 1 93 ? 15.707 6.380 -22.964 1.00 96.38 93 THR A O 1
ATOM 774 N N . MET A 1 94 ? 14.770 5.668 -21.071 1.00 96.25 94 MET A N 1
ATOM 775 C CA . MET A 1 94 ? 14.400 4.347 -21.599 1.00 96.25 94 MET A CA 1
ATOM 776 C C . MET A 1 94 ? 13.489 4.458 -22.829 1.00 96.25 94 MET A C 1
ATOM 778 O O . MET A 1 94 ? 13.693 3.741 -23.812 1.00 96.25 94 MET A O 1
ATOM 782 N N . LYS A 1 95 ? 12.477 5.336 -22.786 1.00 97.25 95 LYS A N 1
ATOM 783 C CA . LYS A 1 95 ? 11.558 5.538 -23.915 1.00 97.25 95 LYS A CA 1
ATOM 784 C C . LYS A 1 95 ? 12.280 6.082 -25.140 1.00 97.25 95 LYS A C 1
ATOM 786 O O . LYS A 1 95 ? 12.014 5.615 -26.245 1.00 97.25 95 LYS A O 1
ATOM 791 N N . GLU A 1 96 ? 13.193 7.027 -24.946 1.00 98.12 96 GLU A N 1
ATOM 792 C CA . GLU A 1 96 ? 14.004 7.593 -26.025 1.00 98.12 96 GLU A CA 1
ATOM 793 C C . GLU A 1 96 ? 14.880 6.528 -26.689 1.00 98.12 96 GLU A C 1
ATOM 795 O O . GLU A 1 96 ? 14.887 6.421 -27.918 1.00 98.12 96 GLU A O 1
ATOM 800 N N . TYR A 1 97 ? 15.548 5.679 -25.901 1.00 98.25 97 TYR A N 1
ATOM 801 C CA . TYR A 1 97 ? 16.348 4.582 -26.448 1.00 98.25 97 TYR A CA 1
ATOM 802 C C . TYR A 1 97 ? 15.510 3.562 -27.209 1.00 98.25 97 TYR A C 1
ATOM 804 O O . TYR A 1 97 ? 15.907 3.148 -28.295 1.00 98.25 97 TYR A O 1
ATOM 812 N N . PHE A 1 98 ? 14.341 3.173 -26.697 1.00 97.50 98 PHE A N 1
ATOM 813 C CA . PHE A 1 98 ? 13.487 2.229 -27.419 1.00 97.50 98 PHE A CA 1
ATOM 814 C C . PHE A 1 98 ? 12.874 2.819 -28.682 1.00 97.50 98 PHE A C 1
ATOM 816 O O . PHE A 1 98 ? 12.793 2.116 -29.689 1.00 97.50 98 PHE A O 1
ATOM 823 N N . LYS A 1 99 ? 12.509 4.104 -28.668 1.00 97.94 99 LYS A N 1
ATOM 824 C CA . LYS A 1 99 ? 12.096 4.814 -29.881 1.00 97.94 99 LYS A CA 1
ATOM 825 C C . LYS A 1 99 ? 13.229 4.823 -30.910 1.00 97.94 99 LYS A C 1
ATOM 827 O O . LYS A 1 99 ? 13.029 4.408 -32.044 1.00 97.94 99 LYS A O 1
ATOM 832 N N . SER A 1 100 ? 14.437 5.184 -30.484 1.00 97.56 100 SER A N 1
ATOM 833 C CA . SER A 1 100 ? 15.611 5.225 -31.361 1.00 97.56 100 SER A CA 1
ATOM 834 C C . SER A 1 100 ? 15.979 3.837 -31.900 1.00 97.56 100 SER A C 1
ATOM 836 O O . SER A 1 100 ? 16.334 3.699 -33.067 1.00 97.56 100 SER A O 1
ATOM 838 N N . ALA A 1 101 ? 15.862 2.789 -31.076 1.00 97.50 101 ALA A N 1
ATOM 839 C CA . ALA A 1 101 ? 16.086 1.405 -31.490 1.00 97.50 101 ALA A CA 1
ATOM 840 C C . ALA A 1 101 ? 15.069 0.961 -32.549 1.00 97.50 101 ALA A C 1
ATOM 842 O O . ALA A 1 101 ? 15.436 0.302 -33.522 1.00 97.50 101 ALA A O 1
ATOM 843 N N . PHE A 1 102 ? 13.799 1.341 -32.376 1.00 96.94 102 PHE A N 1
ATOM 844 C CA . PHE A 1 102 ? 12.751 1.089 -33.360 1.00 96.94 102 PHE A CA 1
ATOM 845 C C . PHE A 1 102 ? 13.042 1.803 -34.685 1.00 96.94 102 PHE A C 1
ATOM 847 O O . PHE A 1 102 ? 12.979 1.169 -35.738 1.00 96.94 102 PHE A O 1
ATOM 854 N N . ASP A 1 103 ? 13.430 3.078 -34.634 1.00 97.56 103 ASP A N 1
ATOM 855 C CA . ASP A 1 103 ? 13.770 3.859 -35.825 1.00 97.56 103 ASP A CA 1
ATOM 856 C C . ASP A 1 103 ? 14.990 3.266 -36.557 1.00 97.56 103 ASP A C 1
ATOM 858 O O . ASP A 1 103 ? 14.964 3.089 -37.776 1.00 97.56 103 ASP A O 1
ATOM 862 N N . ALA A 1 104 ? 16.040 2.868 -35.828 1.00 97.25 104 ALA A N 1
ATOM 863 C CA . ALA A 1 104 ? 17.211 2.193 -36.398 1.00 97.25 104 ALA A CA 1
ATOM 864 C C . ALA A 1 104 ? 16.841 0.854 -37.061 1.00 97.25 104 ALA A C 1
ATOM 866 O O . ALA A 1 104 ? 17.284 0.562 -38.175 1.00 97.25 104 ALA A O 1
ATOM 867 N N . PHE A 1 105 ? 15.968 0.072 -36.419 1.00 96.12 105 PHE A N 1
ATOM 868 C CA . PHE A 1 105 ? 15.465 -1.181 -36.976 1.00 96.12 105 PHE A CA 1
ATOM 869 C C . PHE A 1 105 ? 14.652 -0.951 -38.257 1.00 96.12 105 PHE A C 1
ATOM 871 O O . PHE A 1 105 ? 14.856 -1.660 -39.244 1.00 96.12 105 PHE A O 1
ATOM 878 N N . ALA A 1 106 ? 13.770 0.054 -38.265 1.00 96.31 106 ALA A N 1
ATOM 879 C CA . ALA A 1 106 ? 12.976 0.435 -39.433 1.00 96.31 106 ALA A CA 1
ATOM 880 C C . ALA A 1 106 ? 13.856 0.905 -40.605 1.00 96.31 106 ALA A C 1
ATOM 882 O O . ALA A 1 106 ? 13.571 0.580 -41.758 1.00 96.31 106 ALA A O 1
ATOM 883 N N . ASN A 1 107 ? 14.964 1.587 -40.304 1.00 96.25 107 ASN A N 1
ATOM 884 C CA . ASN A 1 107 ? 15.972 2.008 -41.279 1.00 96.25 107 ASN A CA 1
ATOM 885 C C . ASN A 1 107 ? 16.901 0.865 -41.741 1.00 96.25 107 ASN A C 1
ATOM 887 O O . ASN A 1 107 ? 17.720 1.061 -42.638 1.00 96.25 107 ASN A O 1
ATOM 891 N N . GLY A 1 108 ? 16.770 -0.335 -41.166 1.00 95.88 108 GLY A N 1
ATOM 892 C CA . GLY A 1 108 ? 17.537 -1.526 -41.537 1.00 95.88 108 GLY A CA 1
ATOM 893 C C . GLY A 1 108 ? 18.893 -1.667 -40.840 1.00 95.88 108 GLY A C 1
ATOM 894 O O . GLY A 1 108 ? 19.581 -2.667 -41.070 1.00 95.88 108 GLY A O 1
ATOM 895 N N . ASP A 1 109 ? 19.266 -0.735 -39.960 1.00 96.94 109 ASP A N 1
ATOM 896 C CA . ASP A 1 109 ? 20.495 -0.820 -39.170 1.00 96.94 109 ASP A CA 1
ATOM 897 C C . ASP A 1 109 ? 20.269 -1.665 -37.910 1.00 96.94 109 ASP A C 1
ATOM 899 O O . ASP A 1 109 ? 19.954 -1.183 -36.819 1.00 96.94 109 ASP A O 1
ATOM 903 N N . ARG A 1 110 ? 20.411 -2.982 -38.084 1.00 95.12 110 ARG A N 1
ATOM 904 C CA . ARG A 1 110 ? 20.196 -3.955 -37.006 1.00 95.12 110 ARG A CA 1
ATOM 905 C C . ARG A 1 110 ? 21.245 -3.861 -35.899 1.00 95.12 110 ARG A C 1
ATOM 907 O O . ARG A 1 110 ? 20.910 -4.120 -34.750 1.00 95.12 110 ARG A O 1
ATOM 914 N N . ALA A 1 111 ? 22.488 -3.506 -36.231 1.00 97.19 111 ALA A N 1
ATOM 915 C CA . ALA A 1 111 ? 23.560 -3.427 -35.242 1.00 97.19 111 ALA A CA 1
ATOM 916 C C . ALA A 1 111 ? 23.321 -2.257 -34.281 1.00 97.19 111 ALA A C 1
ATOM 918 O O . ALA A 1 111 ? 23.379 -2.440 -33.063 1.00 97.19 111 ALA A O 1
ATOM 919 N N . LEU A 1 112 ? 22.966 -1.091 -34.830 1.00 96.94 112 LEU A N 1
ATOM 920 C CA . LEU A 1 112 ? 22.597 0.079 -34.039 1.00 96.94 112 LEU A CA 1
ATOM 921 C C . LEU A 1 112 ? 21.317 -0.166 -33.227 1.00 96.94 112 LEU A C 1
ATOM 923 O O . LEU A 1 112 ? 21.257 0.187 -32.049 1.00 96.94 112 LEU A O 1
ATOM 927 N N . ALA A 1 113 ? 20.308 -0.811 -33.824 1.00 97.19 113 ALA A N 1
ATOM 928 C CA . ALA A 1 113 ? 19.074 -1.155 -33.120 1.00 97.19 113 ALA A CA 1
ATOM 929 C C . ALA A 1 113 ? 19.333 -2.045 -31.891 1.00 97.19 113 ALA A C 1
ATOM 931 O O . ALA A 1 113 ? 18.799 -1.772 -30.816 1.00 97.19 113 ALA A O 1
ATOM 932 N N . ASP A 1 114 ? 20.182 -3.069 -32.024 1.00 97.38 114 ASP A N 1
ATOM 933 C CA . ASP A 1 114 ? 20.537 -3.970 -30.921 1.00 97.38 114 ASP A CA 1
ATOM 934 C C . ASP A 1 114 ? 21.320 -3.252 -29.807 1.00 97.38 114 ASP A C 1
ATOM 936 O O . ASP A 1 114 ? 21.136 -3.550 -28.623 1.00 97.38 114 ASP A O 1
ATOM 940 N N . GLU A 1 115 ? 22.189 -2.299 -30.152 1.00 98.00 115 GLU A N 1
ATOM 941 C CA . GLU A 1 115 ? 22.913 -1.485 -29.170 1.00 98.00 115 GLU A CA 1
ATOM 942 C C . GLU A 1 115 ? 21.970 -0.558 -28.392 1.00 98.00 115 GLU A C 1
ATOM 944 O O . GLU A 1 115 ? 21.975 -0.559 -27.157 1.00 98.00 115 GLU A O 1
ATOM 949 N N . LEU A 1 116 ? 21.106 0.174 -29.100 1.00 97.56 116 LEU A N 1
ATOM 950 C CA . LEU A 1 116 ? 20.105 1.056 -28.493 1.00 97.56 116 LEU A CA 1
ATOM 951 C C . LEU A 1 116 ? 19.110 0.269 -27.632 1.00 97.56 116 LEU A C 1
ATOM 953 O O . LEU A 1 116 ? 18.723 0.727 -26.556 1.00 97.56 116 LEU A O 1
ATOM 957 N N . LEU A 1 117 ? 18.749 -0.949 -28.047 1.00 97.19 117 LEU A N 1
ATOM 958 C CA . LEU A 1 117 ? 17.903 -1.846 -27.263 1.00 97.19 117 LEU A CA 1
ATOM 959 C C . LEU A 1 117 ? 18.560 -2.215 -25.925 1.00 97.19 117 LEU A C 1
ATOM 961 O O . LEU A 1 117 ? 17.894 -2.171 -24.889 1.00 97.19 117 LEU A O 1
ATOM 965 N N . LYS A 1 118 ? 19.863 -2.530 -25.919 1.00 98.12 118 LYS A N 1
ATOM 966 C CA . LYS A 1 118 ? 20.613 -2.811 -24.680 1.00 98.12 118 LYS A CA 1
ATOM 967 C C . LYS A 1 118 ? 20.652 -1.594 -23.754 1.00 98.12 118 LYS A C 1
ATOM 969 O O . LYS A 1 118 ? 20.459 -1.750 -22.549 1.00 98.12 118 LYS A O 1
ATOM 974 N N . GLN A 1 119 ? 20.844 -0.392 -24.300 1.00 97.38 119 GLN A N 1
ATOM 975 C CA . GLN A 1 119 ? 20.797 0.848 -23.512 1.00 97.38 119 GLN A CA 1
ATOM 976 C C . GLN A 1 119 ? 19.403 1.080 -22.910 1.00 97.38 119 GLN A C 1
ATOM 978 O O . GLN A 1 119 ? 19.278 1.341 -21.713 1.00 97.38 119 GLN A O 1
ATOM 983 N N . GLY A 1 120 ? 18.339 0.886 -23.693 1.00 97.69 120 GLY A N 1
ATOM 984 C CA . GLY A 1 120 ? 16.966 0.981 -23.193 1.00 97.69 120 GLY A CA 1
ATOM 985 C C . GLY A 1 120 ? 16.669 -0.028 -22.078 1.00 97.69 120 GLY A C 1
ATOM 986 O O . GLY A 1 120 ? 16.064 0.330 -21.067 1.00 97.69 120 GLY A O 1
ATOM 987 N N . GLN A 1 121 ? 17.155 -1.269 -22.198 1.00 97.75 121 GLN A N 1
ATOM 988 C CA . GLN A 1 121 ? 17.039 -2.289 -21.145 1.00 97.75 121 GLN A CA 1
ATOM 989 C C . GLN A 1 121 ? 17.789 -1.900 -19.865 1.00 97.75 121 GLN A C 1
ATOM 991 O O . GLN A 1 121 ? 17.277 -2.108 -18.765 1.00 97.75 121 GLN A O 1
ATOM 996 N N . TYR A 1 122 ? 18.970 -1.296 -19.991 1.00 98.12 122 TYR A N 1
ATOM 997 C CA . TYR A 1 122 ? 19.739 -0.808 -18.849 1.00 98.12 122 TYR A CA 1
ATOM 998 C C . TYR A 1 122 ? 18.982 0.276 -18.064 1.00 98.12 122 TYR A C 1
ATOM 1000 O O . TYR A 1 122 ? 18.850 0.178 -16.842 1.00 98.12 122 TYR A O 1
ATOM 1008 N N . PHE A 1 123 ? 18.418 1.273 -18.752 1.00 96.94 123 PHE A N 1
ATOM 1009 C CA . PHE A 1 123 ? 17.610 2.306 -18.094 1.00 96.94 123 PHE A CA 1
ATOM 1010 C C . PHE A 1 123 ? 16.267 1.776 -17.580 1.00 96.94 123 PHE A C 1
ATOM 1012 O O . PHE A 1 123 ? 15.810 2.224 -16.529 1.00 96.94 123 PHE A O 1
ATOM 1019 N N . ASN A 1 124 ? 15.672 0.771 -18.235 1.00 96.88 124 ASN A N 1
ATOM 1020 C CA . ASN A 1 124 ? 14.504 0.072 -17.695 1.00 96.88 124 ASN A CA 1
ATOM 1021 C C . ASN A 1 124 ? 14.808 -0.563 -16.334 1.00 96.88 124 ASN A C 1
ATOM 1023 O O . ASN A 1 124 ? 14.038 -0.388 -15.390 1.00 96.88 124 ASN A O 1
ATOM 1027 N N . GLN A 1 125 ? 15.942 -1.258 -16.224 1.00 97.88 125 GLN A N 1
ATOM 1028 C CA . GLN A 1 125 ? 16.358 -1.884 -14.974 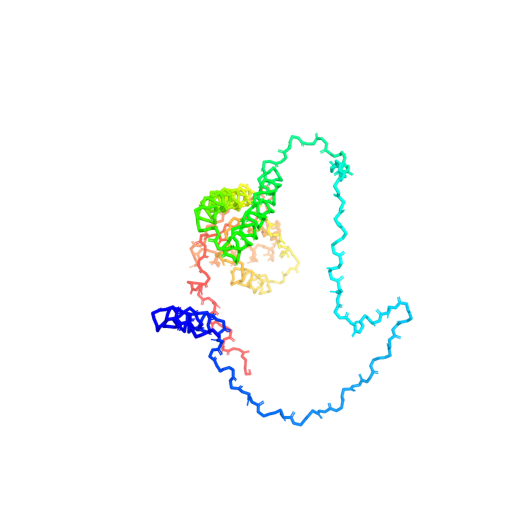1.00 97.88 125 GLN A CA 1
ATOM 1029 C C . GLN A 1 125 ? 16.561 -0.835 -13.874 1.00 97.88 125 GLN A C 1
ATOM 1031 O O . GLN A 1 125 ? 16.023 -0.987 -12.779 1.00 97.88 125 GLN A O 1
ATOM 1036 N N . LYS A 1 126 ? 17.237 0.279 -14.182 1.00 96.50 126 LYS A N 1
ATOM 1037 C CA . LYS A 1 126 ? 17.405 1.384 -13.226 1.00 96.50 126 LYS A CA 1
ATOM 1038 C C . LYS A 1 126 ? 16.082 1.997 -12.772 1.00 96.50 126 LYS A C 1
ATOM 1040 O O . LYS A 1 126 ? 15.910 2.238 -11.581 1.00 96.50 126 LYS A O 1
ATOM 1045 N N . ALA A 1 127 ? 15.153 2.237 -13.700 1.00 95.62 127 ALA A N 1
ATOM 1046 C CA . ALA A 1 127 ? 13.835 2.774 -13.371 1.00 95.62 127 ALA A CA 1
ATOM 1047 C C . ALA A 1 127 ? 13.082 1.840 -12.413 1.00 95.62 127 ALA A C 1
ATOM 1049 O O . ALA A 1 127 ? 12.538 2.301 -11.416 1.00 95.62 127 ALA A O 1
ATOM 1050 N N . ARG A 1 128 ? 13.109 0.526 -12.676 1.00 96.44 128 ARG A N 1
ATOM 1051 C CA . ARG A 1 128 ? 12.478 -0.481 -11.808 1.00 96.44 128 ARG A CA 1
ATOM 1052 C C . ARG A 1 128 ? 13.099 -0.523 -10.419 1.00 96.44 128 ARG A C 1
ATOM 1054 O O . ARG A 1 128 ? 12.375 -0.589 -9.437 1.00 96.44 128 ARG A O 1
ATOM 1061 N N . GLU A 1 129 ? 14.425 -0.488 -10.329 1.00 96.62 129 GLU A N 1
ATOM 1062 C CA . GLU A 1 129 ? 15.102 -0.501 -9.033 1.00 96.62 129 GLU A CA 1
ATOM 1063 C C . GLU A 1 129 ? 14.821 0.760 -8.212 1.00 96.62 129 GLU A C 1
ATOM 1065 O O . GLU A 1 129 ? 14.644 0.669 -7.000 1.00 96.62 129 GLU A O 1
ATOM 1070 N N . ALA A 1 130 ? 14.791 1.932 -8.849 1.00 94.88 130 ALA A N 1
ATOM 1071 C CA . ALA A 1 130 ? 14.453 3.180 -8.172 1.00 94.88 130 ALA A CA 1
ATOM 1072 C C . ALA A 1 130 ? 12.990 3.185 -7.693 1.00 94.88 130 ALA A C 1
ATOM 1074 O O . ALA A 1 130 ? 12.725 3.562 -6.550 1.00 94.88 130 ALA A O 1
ATOM 1075 N N . ASP A 1 131 ? 12.063 2.699 -8.523 1.00 95.88 131 ASP A N 1
ATOM 1076 C CA . ASP A 1 131 ? 10.639 2.586 -8.192 1.00 95.88 131 ASP A CA 1
ATOM 1077 C C . ASP A 1 131 ? 10.406 1.623 -7.017 1.00 95.88 131 ASP A C 1
ATOM 1079 O O . ASP A 1 131 ? 9.730 1.972 -6.046 1.00 95.88 131 ASP A O 1
ATOM 1083 N N . GLU A 1 132 ? 11.052 0.456 -7.048 1.00 95.81 132 GLU A N 1
ATOM 1084 C CA . GLU A 1 132 ? 10.992 -0.544 -5.980 1.00 95.81 132 GLU A CA 1
ATOM 1085 C C . GLU A 1 132 ? 11.557 0.005 -4.662 1.00 95.81 132 GLU A C 1
ATOM 1087 O O . GLU A 1 132 ? 10.890 -0.065 -3.631 1.00 95.81 132 GLU A O 1
ATOM 1092 N N . ARG A 1 133 ? 12.740 0.639 -4.691 1.00 94.31 133 ARG A N 1
ATOM 1093 C CA . ARG A 1 133 ? 13.323 1.279 -3.496 1.00 94.31 133 ARG A CA 1
ATOM 1094 C C . ARG A 1 133 ? 12.410 2.374 -2.942 1.00 94.31 133 ARG A C 1
ATOM 1096 O O . ARG A 1 133 ? 12.225 2.460 -1.733 1.00 94.31 133 ARG A O 1
ATOM 1103 N N . SER A 1 134 ? 11.800 3.185 -3.808 1.00 92.44 134 SER A N 1
ATOM 1104 C CA . SER A 1 134 ? 10.870 4.232 -3.368 1.00 92.44 134 SER A CA 1
ATOM 1105 C C . SER A 1 134 ? 9.610 3.646 -2.718 1.00 92.44 134 SER A C 1
ATOM 1107 O O . SER A 1 134 ? 9.128 4.168 -1.713 1.00 92.44 134 SER A O 1
ATOM 1109 N N . SER A 1 135 ? 9.114 2.521 -3.238 1.00 89.88 135 SER A N 1
ATOM 1110 C CA . SER A 1 135 ? 7.967 1.801 -2.677 1.00 89.88 135 SER A CA 1
ATOM 1111 C C . SER A 1 135 ? 8.294 1.196 -1.313 1.00 89.88 135 SER A C 1
ATOM 1113 O O . SER A 1 135 ? 7.487 1.292 -0.388 1.00 89.88 135 SER A O 1
ATOM 1115 N N . GLN A 1 136 ? 9.495 0.632 -1.162 1.00 90.50 136 GLN A N 1
ATOM 1116 C CA . GLN A 1 136 ? 9.991 0.117 0.116 1.00 90.50 136 GLN A CA 1
ATOM 1117 C C . GLN A 1 136 ? 10.073 1.221 1.171 1.00 90.50 136 GLN A C 1
ATOM 1119 O O . GLN A 1 136 ? 9.534 1.034 2.258 1.00 90.50 136 GLN A O 1
ATOM 1124 N N . LEU A 1 137 ? 10.607 2.399 0.828 1.00 89.06 137 LEU A N 1
ATOM 1125 C CA . LEU A 1 137 ? 10.653 3.538 1.755 1.00 89.06 137 LEU A CA 1
ATOM 1126 C C . LEU A 1 137 ? 9.264 3.967 2.246 1.00 89.06 137 LEU A C 1
ATOM 1128 O O . LEU A 1 137 ? 9.106 4.282 3.423 1.00 89.06 137 LEU A O 1
ATOM 1132 N N . ILE A 1 138 ? 8.238 3.958 1.384 1.00 86.38 138 ILE A N 1
ATOM 1133 C CA . ILE A 1 138 ? 6.860 4.255 1.818 1.00 86.38 138 ILE A CA 1
ATOM 1134 C C . ILE A 1 138 ? 6.384 3.219 2.842 1.00 86.38 138 ILE A C 1
ATOM 1136 O O . ILE A 1 138 ? 5.758 3.578 3.841 1.00 86.38 138 ILE A O 1
ATOM 1140 N N . LEU A 1 139 ? 6.635 1.934 2.583 1.00 83.56 139 LEU A N 1
ATOM 1141 C CA . LEU A 1 139 ? 6.201 0.853 3.466 1.00 83.56 139 LEU A CA 1
ATOM 1142 C C . LEU A 1 139 ? 6.946 0.874 4.803 1.00 83.56 139 LEU A C 1
ATOM 1144 O O . LEU A 1 139 ? 6.323 0.674 5.841 1.00 83.56 139 LEU A O 1
ATOM 1148 N N . GLU A 1 140 ? 8.249 1.136 4.789 1.00 83.56 140 GLU A N 1
ATOM 1149 C CA . GLU A 1 140 ? 9.069 1.279 5.995 1.00 83.56 140 GLU A CA 1
ATOM 1150 C C . GLU A 1 140 ? 8.626 2.487 6.820 1.00 83.56 140 GLU A C 1
ATOM 1152 O O . GLU A 1 140 ? 8.317 2.331 8.001 1.00 83.56 140 GLU A O 1
ATOM 1157 N N . ARG A 1 141 ? 8.429 3.651 6.182 1.00 80.94 141 ARG A N 1
ATOM 1158 C CA . ARG A 1 141 ? 7.894 4.850 6.847 1.00 80.94 141 ARG A CA 1
ATOM 1159 C C . ARG A 1 141 ? 6.536 4.581 7.498 1.00 80.94 141 ARG A C 1
ATOM 1161 O O . ARG A 1 141 ? 6.280 5.088 8.584 1.00 80.94 141 ARG A O 1
ATOM 1168 N N . ARG A 1 142 ? 5.662 3.780 6.876 1.00 73.69 142 ARG A N 1
ATOM 1169 C CA . ARG A 1 142 ? 4.378 3.368 7.483 1.00 73.69 142 ARG A CA 1
ATOM 1170 C C . ARG A 1 142 ? 4.536 2.392 8.647 1.00 73.69 142 ARG A C 1
ATOM 1172 O O . ARG A 1 142 ? 3.696 2.399 9.531 1.00 73.69 142 ARG A O 1
ATOM 1179 N N . LYS A 1 143 ? 5.573 1.552 8.659 1.00 72.06 143 LYS A N 1
ATOM 1180 C CA . LYS A 1 143 ? 5.848 0.670 9.803 1.00 72.06 143 LYS A CA 1
ATOM 1181 C C . LYS A 1 143 ? 6.335 1.443 11.019 1.00 72.06 143 LYS A C 1
ATOM 1183 O O . LYS A 1 143 ? 5.961 1.113 12.138 1.00 72.06 143 LYS A O 1
ATOM 1188 N N . GLU A 1 144 ? 7.168 2.450 10.786 1.00 70.06 144 GLU A N 1
ATOM 1189 C CA . GLU A 1 144 ? 7.700 3.322 11.835 1.00 70.06 144 GLU A CA 1
ATOM 1190 C C . GLU A 1 144 ? 6.638 4.289 12.373 1.00 70.06 144 GLU A C 1
ATOM 1192 O O . GLU A 1 144 ? 6.595 4.564 13.571 1.00 70.06 144 GLU A O 1
ATOM 1197 N N . ASN A 1 145 ? 5.753 4.778 11.500 1.00 70.56 145 ASN A N 1
ATOM 1198 C CA . ASN A 1 145 ? 4.652 5.653 11.882 1.00 70.56 145 ASN A CA 1
ATOM 1199 C C . ASN A 1 145 ? 3.391 4.835 12.153 1.00 70.56 145 ASN A C 1
ATOM 1201 O O . ASN A 1 145 ? 2.650 4.477 11.243 1.00 70.56 145 ASN A O 1
ATOM 1205 N N . HIS A 1 146 ? 3.142 4.559 13.428 1.00 75.06 146 HIS A N 1
ATOM 1206 C CA . HIS A 1 146 ? 1.927 3.891 13.865 1.00 75.06 146 HIS A CA 1
ATOM 1207 C C . HIS A 1 146 ? 0.707 4.809 13.727 1.00 75.06 146 HIS A C 1
ATOM 1209 O O . HIS A 1 146 ? 0.578 5.798 14.453 1.00 75.06 146 HIS A O 1
ATOM 1215 N N . ASP A 1 147 ? -0.215 4.458 12.833 1.00 82.44 147 ASP A N 1
ATOM 1216 C CA . ASP A 1 147 ? -1.491 5.159 12.712 1.00 82.44 147 ASP A CA 1
ATOM 1217 C C . ASP A 1 147 ? -2.382 4.790 13.905 1.00 82.44 147 ASP A C 1
ATOM 1219 O O . ASP A 1 147 ? -2.714 3.622 14.127 1.00 82.44 147 ASP A O 1
ATOM 1223 N N . VAL A 1 148 ? -2.789 5.792 14.688 1.00 88.38 148 VAL A N 1
ATOM 1224 C CA . VAL A 1 148 ? -3.638 5.593 15.870 1.00 88.38 148 VAL A CA 1
ATOM 1225 C C . VAL A 1 148 ? -5.063 6.049 15.577 1.00 88.38 148 VAL A C 1
ATOM 1227 O O . VAL A 1 148 ? -5.360 7.244 15.511 1.00 88.38 148 VAL A O 1
ATOM 1230 N N . VAL A 1 149 ? -5.985 5.095 15.471 1.00 89.75 149 VAL A N 1
ATOM 1231 C CA . VAL A 1 149 ? -7.422 5.374 15.389 1.00 89.75 149 VAL A CA 1
ATOM 1232 C C . VAL A 1 149 ? -7.963 5.552 16.801 1.00 89.75 149 VAL A C 1
ATOM 1234 O O . VAL A 1 149 ? -7.942 4.620 17.601 1.00 89.75 149 VAL A O 1
ATOM 1237 N N . THR A 1 150 ? -8.463 6.745 17.123 1.00 92.12 150 THR A N 1
ATOM 1238 C CA . THR A 1 150 ? -9.030 7.036 18.449 1.00 92.12 150 THR A CA 1
ATOM 1239 C C . THR A 1 150 ? -10.553 6.931 18.436 1.00 92.12 150 THR A C 1
ATOM 1241 O O . THR A 1 150 ? -11.216 7.534 17.595 1.00 92.12 150 THR A O 1
ATOM 1244 N N . VAL A 1 151 ? -11.113 6.191 19.393 1.00 91.81 151 VAL A N 1
ATOM 1245 C CA . VAL A 1 151 ? -12.553 5.985 19.573 1.00 91.81 151 VAL A CA 1
ATOM 1246 C C . VAL A 1 151 ? -12.941 6.327 21.005 1.00 91.81 151 VAL A C 1
ATOM 1248 O O . VAL A 1 151 ? -12.468 5.704 21.957 1.00 91.81 151 VAL A O 1
ATOM 1251 N N . ASP A 1 152 ? -13.841 7.296 21.158 1.00 90.31 152 ASP A N 1
ATOM 1252 C CA . ASP A 1 152 ? -14.373 7.683 22.461 1.00 90.31 152 ASP A CA 1
ATOM 1253 C C . ASP A 1 152 ? -15.673 6.932 22.785 1.00 90.31 152 ASP A C 1
ATOM 1255 O O . ASP A 1 152 ? -16.699 7.066 22.116 1.00 90.31 152 ASP A O 1
ATOM 1259 N N . LEU A 1 153 ? -15.617 6.115 23.833 1.00 88.00 153 LEU A N 1
ATOM 1260 C CA . LEU A 1 153 ? -16.718 5.337 24.386 1.00 88.00 153 LEU A CA 1
ATOM 1261 C C . LEU A 1 153 ? -17.279 5.938 25.687 1.00 88.00 153 LEU A C 1
ATOM 1263 O O . LEU A 1 153 ? -18.169 5.329 26.289 1.00 88.00 153 LEU A O 1
ATOM 1267 N N . HIS A 1 154 ? -16.806 7.109 26.128 1.00 82.88 154 HIS A N 1
ATOM 1268 C CA . HIS A 1 154 ? -17.184 7.735 27.399 1.00 82.88 154 HIS A CA 1
ATOM 1269 C C . HIS A 1 154 ? -18.699 7.952 27.536 1.00 82.88 154 HIS A C 1
ATOM 1271 O O . HIS A 1 154 ? -19.268 7.658 28.595 1.00 82.88 154 HIS A O 1
ATOM 1277 N N . ASP A 1 155 ? -19.365 8.377 26.464 1.00 80.44 155 ASP A N 1
ATOM 1278 C CA . ASP A 1 155 ? -20.800 8.698 26.480 1.00 80.44 155 ASP A CA 1
ATOM 1279 C C . ASP A 1 155 ? -21.699 7.533 26.037 1.00 80.44 155 ASP A C 1
ATOM 1281 O O . ASP A 1 155 ? -22.922 7.607 26.133 1.00 80.44 155 ASP A O 1
ATOM 1285 N N . HIS A 1 156 ? -21.110 6.411 25.617 1.00 83.00 156 HIS A N 1
ATOM 1286 C CA . HIS A 1 156 ? -21.860 5.272 25.090 1.00 83.00 156 HIS A CA 1
ATOM 1287 C C . HIS A 1 156 ? -22.507 4.433 26.201 1.00 83.00 156 HIS A C 1
ATOM 1289 O O . HIS A 1 156 ? -21.902 4.155 27.243 1.00 83.00 156 HIS A O 1
ATOM 1295 N N . GLY A 1 157 ? -23.715 3.914 25.977 1.00 84.81 157 GLY A N 1
ATOM 1296 C CA . GLY A 1 157 ? -24.261 2.856 26.831 1.00 84.81 157 GLY A CA 1
ATOM 1297 C C . GLY A 1 157 ? -23.374 1.602 26.799 1.00 84.81 157 GLY A C 1
ATOM 1298 O O . GLY A 1 157 ? -22.660 1.358 25.832 1.00 84.81 157 GLY A O 1
ATOM 1299 N N . THR A 1 158 ? -23.419 0.747 27.826 1.00 87.56 158 THR A N 1
ATOM 1300 C CA . THR A 1 158 ? -22.574 -0.466 27.878 1.00 87.56 158 THR A CA 1
ATOM 1301 C C . THR A 1 158 ? -22.738 -1.366 26.647 1.00 87.56 158 THR A C 1
ATOM 1303 O O . THR A 1 158 ? -21.760 -1.893 26.132 1.00 87.56 158 THR A O 1
ATOM 1306 N N . LYS A 1 159 ? -23.970 -1.543 26.150 1.00 89.62 159 LYS A N 1
ATOM 1307 C CA . LYS A 1 159 ? -24.235 -2.352 24.947 1.00 89.62 159 LYS A CA 1
ATOM 1308 C C . LYS A 1 159 ? -23.695 -1.694 23.678 1.00 89.62 159 LYS A C 1
ATOM 1310 O O . LYS A 1 159 ? -23.173 -2.386 22.811 1.00 89.62 159 LYS A O 1
ATOM 1315 N N . GLU A 1 160 ? -23.829 -0.376 23.579 1.00 90.56 160 GLU A N 1
ATOM 1316 C CA . GLU A 1 160 ? -23.352 0.406 22.439 1.00 90.56 160 GLU A CA 1
ATOM 1317 C C . GLU A 1 160 ? -21.830 0.389 22.390 1.00 90.56 160 GLU A C 1
ATOM 1319 O O . GLU A 1 160 ? -21.278 0.060 21.353 1.00 90.56 160 GLU A O 1
ATOM 1324 N N . ALA A 1 161 ? -21.163 0.601 23.527 1.00 90.38 161 ALA A N 1
ATOM 1325 C CA . ALA A 1 161 ? -19.712 0.522 23.644 1.00 90.38 161 ALA A CA 1
ATOM 1326 C C . ALA A 1 161 ? -19.162 -0.820 23.132 1.00 90.38 161 ALA A C 1
ATOM 1328 O O . ALA A 1 161 ? -18.233 -0.842 22.331 1.00 90.38 161 ALA A O 1
ATOM 1329 N N . ILE A 1 162 ? -19.782 -1.939 23.529 1.00 92.56 162 ILE A N 1
ATOM 1330 C CA . ILE A 1 162 ? -19.397 -3.276 23.052 1.00 92.56 162 ILE A CA 1
ATOM 1331 C C . ILE A 1 162 ? -19.666 -3.445 21.556 1.00 92.56 162 ILE A C 1
ATOM 1333 O O . ILE A 1 162 ? -18.831 -3.994 20.843 1.00 92.56 162 ILE A O 1
ATOM 1337 N N . ARG A 1 163 ? -20.815 -2.975 21.059 1.00 92.69 163 ARG A N 1
ATOM 1338 C CA . ARG A 1 163 ? -21.142 -3.044 19.628 1.00 92.69 163 ARG A CA 1
ATOM 1339 C C . ARG A 1 163 ? -20.149 -2.237 18.790 1.00 92.69 163 ARG A C 1
ATOM 1341 O O . ARG A 1 163 ? -19.703 -2.727 17.757 1.00 92.69 163 ARG A O 1
ATOM 1348 N N . THR A 1 164 ? -19.807 -1.037 19.241 1.00 92.19 164 THR A N 1
ATOM 1349 C CA . THR A 1 164 ? -18.832 -0.150 18.606 1.00 92.19 164 THR A CA 1
ATOM 1350 C C . THR A 1 164 ? -17.445 -0.783 18.614 1.00 92.19 164 THR A C 1
ATOM 1352 O O . THR A 1 164 ? -16.803 -0.850 17.571 1.00 92.19 164 THR A O 1
ATOM 1355 N N . LEU A 1 165 ? -17.013 -1.345 19.746 1.00 93.12 165 LEU A N 1
ATOM 1356 C CA . LEU A 1 165 ? -15.736 -2.054 19.841 1.00 93.12 165 LEU A CA 1
ATOM 1357 C C . LEU A 1 165 ? -15.664 -3.250 18.882 1.00 93.12 165 LEU A C 1
ATOM 1359 O O . LEU A 1 165 ? -14.718 -3.353 18.108 1.00 93.12 165 LEU A O 1
ATOM 1363 N N . LYS A 1 166 ? -16.690 -4.113 18.877 1.00 93.75 166 LYS A N 1
ATOM 1364 C CA . LYS A 1 166 ? -16.792 -5.235 17.929 1.00 93.75 166 LYS A CA 1
ATOM 1365 C C . LYS A 1 166 ? -16.720 -4.764 16.478 1.00 93.75 166 LYS A C 1
ATOM 1367 O O . LYS A 1 166 ? -16.081 -5.413 15.659 1.00 93.75 166 LYS A O 1
ATOM 1372 N N . PHE A 1 167 ? -17.384 -3.653 16.154 1.00 91.88 167 PHE A N 1
ATOM 1373 C CA . PHE A 1 167 ? -17.335 -3.079 14.814 1.00 91.88 167 PHE A CA 1
ATOM 1374 C C . PHE A 1 167 ? -15.904 -2.696 14.433 1.00 91.88 167 PHE A C 1
ATOM 1376 O O . PHE A 1 167 ? -15.424 -3.189 13.420 1.00 91.88 167 PHE A O 1
ATOM 1383 N N . TYR A 1 168 ? -15.216 -1.904 15.261 1.00 91.88 168 TYR A N 1
ATOM 1384 C CA . TYR A 1 168 ? -13.856 -1.456 14.957 1.00 91.88 168 TYR A CA 1
ATOM 1385 C C . TYR A 1 168 ? -12.853 -2.604 14.875 1.00 91.88 168 TYR A C 1
ATOM 1387 O O . TYR A 1 168 ? -12.073 -2.631 13.929 1.00 91.88 168 TYR A O 1
ATOM 1395 N N . LEU A 1 169 ? -12.913 -3.573 15.793 1.00 92.50 169 LEU A N 1
ATOM 1396 C CA . LEU A 1 169 ? -12.081 -4.775 15.713 1.00 92.50 169 LEU A CA 1
ATOM 1397 C C . LEU A 1 169 ? -12.378 -5.546 14.419 1.00 92.50 169 LEU A C 1
ATOM 1399 O O . LEU A 1 169 ? -11.487 -5.784 13.621 1.00 92.50 169 LEU A O 1
ATOM 1403 N N . GLY A 1 170 ? -13.646 -5.826 14.112 1.00 90.69 170 GLY A N 1
ATOM 1404 C CA . GLY A 1 170 ? -13.995 -6.552 12.886 1.00 90.69 170 GLY A CA 1
ATOM 1405 C C . GLY A 1 170 ? -13.635 -5.829 11.579 1.00 90.69 170 GLY A C 1
ATOM 1406 O O . GLY A 1 170 ? -13.484 -6.486 10.555 1.00 90.69 170 GLY A O 1
ATOM 1407 N N . THR A 1 171 ? -13.525 -4.494 11.577 1.00 88.31 171 THR A N 1
ATOM 1408 C CA . THR A 1 171 ? -13.221 -3.717 10.360 1.00 88.31 171 THR A CA 1
ATOM 1409 C C . THR A 1 171 ? -11.765 -3.299 10.214 1.00 88.31 171 THR A C 1
ATOM 1411 O O . THR A 1 171 ? -11.330 -3.098 9.085 1.00 88.31 171 THR A O 1
ATOM 1414 N N . LEU A 1 172 ? -11.049 -3.086 11.322 1.00 89.06 172 LEU A N 1
ATOM 1415 C CA . LEU A 1 172 ? -9.689 -2.537 11.312 1.00 89.06 172 LEU A CA 1
ATOM 1416 C C . LEU A 1 172 ? -8.616 -3.575 11.666 1.00 89.06 172 LEU A C 1
ATOM 1418 O O . LEU A 1 172 ? -7.437 -3.322 11.440 1.00 89.06 172 LEU A O 1
ATOM 1422 N N . SER A 1 173 ? -8.993 -4.736 12.207 1.00 90.31 173 SER A N 1
ATOM 1423 C CA . SER A 1 173 ? -8.045 -5.821 12.472 1.00 90.31 173 SER A CA 1
ATOM 1424 C C . SER A 1 173 ? -7.390 -6.337 11.189 1.00 90.31 173 SER A C 1
ATOM 1426 O O . SER A 1 173 ? -8.022 -6.410 10.133 1.00 90.31 173 SER A O 1
ATOM 1428 N N . GLY A 1 174 ? -6.110 -6.697 11.291 1.00 83.31 174 GLY A N 1
ATOM 1429 C CA . GLY A 1 174 ? -5.301 -7.182 10.173 1.00 83.31 174 GLY A CA 1
ATOM 1430 C C . GLY A 1 174 ? -4.728 -6.082 9.274 1.00 83.31 174 GLY A C 1
ATOM 1431 O O . GLY A 1 174 ? -4.007 -6.394 8.325 1.00 83.31 174 GLY A O 1
ATOM 1432 N N . ILE A 1 175 ? -5.014 -4.805 9.552 1.00 82.00 175 ILE A N 1
ATOM 1433 C CA . ILE A 1 175 ? -4.333 -3.694 8.883 1.00 82.00 175 ILE A CA 1
ATOM 1434 C C . ILE A 1 175 ? -2.998 -3.455 9.601 1.00 82.00 175 ILE A C 1
ATOM 1436 O O . ILE A 1 175 ? -3.024 -3.185 10.798 1.00 82.00 175 ILE A O 1
ATOM 1440 N N . PRO A 1 176 ? -1.848 -3.548 8.905 1.00 77.06 176 PRO A N 1
ATOM 1441 C CA . PRO A 1 176 ? -0.541 -3.410 9.531 1.00 77.06 176 PRO A CA 1
ATOM 1442 C C . PRO A 1 176 ? -0.262 -1.977 9.994 1.00 77.06 176 PRO A C 1
ATOM 1444 O O . PRO A 1 176 ? -0.650 -1.006 9.343 1.00 77.06 176 PRO A O 1
ATOM 1447 N N . SER A 1 177 ? 0.519 -1.879 11.065 1.00 72.69 177 SER A N 1
ATOM 1448 C CA . SER A 1 177 ? 0.998 -0.670 11.733 1.00 72.69 177 SER A CA 1
ATOM 1449 C C . SER A 1 177 ? -0.123 0.237 12.238 1.00 72.69 177 SER A C 1
ATOM 1451 O O . SER A 1 177 ? 0.052 1.454 12.313 1.00 72.69 177 SER A O 1
ATOM 1453 N N . GLN A 1 178 ? -1.262 -0.360 12.613 1.00 86.19 178 GLN A N 1
ATOM 1454 C CA . GLN A 1 178 ? -2.410 0.366 13.151 1.00 86.19 178 GLN A CA 1
ATOM 1455 C C . GLN A 1 178 ? -2.693 0.012 14.609 1.00 86.19 178 GLN A C 1
ATOM 1457 O O . GLN A 1 178 ? -2.742 -1.151 15.016 1.00 86.19 178 GLN A O 1
ATOM 1462 N N . TYR A 1 179 ? -2.961 1.051 15.395 1.00 90.44 179 TYR A N 1
ATOM 1463 C CA . TYR A 1 179 ? -3.420 0.925 16.769 1.00 90.44 179 TYR A CA 1
ATOM 1464 C C . TYR A 1 179 ? -4.824 1.497 16.923 1.00 90.44 179 TYR A C 1
ATOM 1466 O O . TYR A 1 179 ? -5.171 2.535 16.360 1.00 90.44 179 TYR A O 1
ATOM 1474 N N . LEU A 1 180 ? -5.626 0.840 17.752 1.00 92.88 180 LEU A N 1
ATOM 1475 C CA . LEU A 1 180 ? -6.920 1.331 18.199 1.00 92.88 180 LEU A CA 1
ATOM 1476 C C . LEU A 1 180 ? -6.786 1.862 19.626 1.00 92.88 180 LEU A C 1
ATOM 1478 O O . LEU A 1 180 ? -6.559 1.101 20.567 1.00 92.88 180 LEU A O 1
ATOM 1482 N N . LYS A 1 181 ? -6.960 3.173 19.787 1.00 93.56 181 LYS A N 1
ATOM 1483 C CA . LYS A 1 181 ? -7.011 3.858 21.078 1.00 93.56 181 LYS A CA 1
ATOM 1484 C C . LYS A 1 181 ? -8.461 4.040 21.504 1.00 93.56 181 LYS A C 1
ATOM 1486 O O . LYS A 1 181 ? -9.229 4.730 20.843 1.00 93.56 181 LYS A O 1
ATOM 1491 N N . LEU A 1 182 ? -8.843 3.445 22.623 1.00 92.06 182 LEU A N 1
ATOM 1492 C CA . LEU A 1 182 ? -10.199 3.497 23.163 1.00 92.06 182 LEU A CA 1
ATOM 1493 C C . LEU A 1 182 ? -10.234 4.318 24.443 1.00 92.06 182 LEU A C 1
ATOM 1495 O O . LEU A 1 182 ? -9.570 3.977 25.420 1.00 92.06 182 LEU A O 1
ATOM 1499 N N . ILE A 1 183 ? -11.066 5.356 24.458 1.00 90.38 183 ILE A N 1
ATOM 1500 C CA . ILE A 1 183 ? -11.307 6.203 25.629 1.00 90.38 183 ILE A CA 1
ATOM 1501 C C . ILE A 1 183 ? -12.615 5.739 26.279 1.00 90.38 183 ILE A C 1
ATOM 1503 O O . ILE A 1 183 ? -13.700 5.980 25.774 1.00 90.38 183 ILE A O 1
ATOM 1507 N N . ILE A 1 184 ? -12.537 5.015 27.391 1.00 86.06 184 ILE A N 1
ATOM 1508 C CA . ILE A 1 1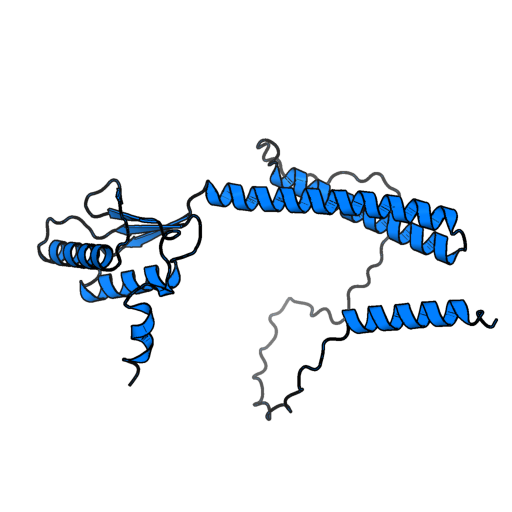84 ? -13.695 4.431 28.093 1.00 86.06 184 ILE A CA 1
ATOM 1509 C C . ILE A 1 184 ? -14.179 5.352 29.226 1.00 86.06 184 ILE A C 1
ATOM 1511 O O . ILE A 1 184 ? -15.380 5.391 29.519 1.00 86.06 184 ILE A O 1
ATOM 1515 N N . GLY A 1 185 ? -13.252 6.100 29.836 1.00 71.94 185 GLY A N 1
ATOM 1516 C CA . GLY A 1 185 ? -13.485 6.991 30.978 1.00 71.94 185 GLY A CA 1
ATOM 1517 C C . GLY A 1 185 ? -13.087 6.404 32.341 1.00 71.94 185 GLY A C 1
ATOM 1518 O O . GLY A 1 185 ? -12.958 5.190 32.497 1.00 71.94 185 GLY A O 1
ATOM 1519 N N . ASP A 1 186 ? -12.903 7.288 33.329 1.00 66.00 186 ASP A N 1
ATOM 1520 C CA . ASP A 1 186 ? -12.492 6.960 34.707 1.00 66.00 186 ASP A CA 1
ATOM 1521 C C . ASP A 1 186 ? -13.575 6.141 35.452 1.00 66.00 186 ASP A C 1
ATOM 1523 O O . ASP A 1 186 ? -14.779 6.395 35.334 1.00 66.00 186 ASP A O 1
ATOM 1527 N N . ALA A 1 187 ? -13.139 5.163 36.249 1.00 59.06 187 ALA A N 1
ATOM 1528 C CA . ALA A 1 187 ? -13.965 4.183 36.960 1.00 59.06 187 ALA A CA 1
ATOM 1529 C C . ALA A 1 187 ? -14.701 4.743 38.196 1.00 59.06 187 ALA A C 1
ATOM 1531 O O . ALA A 1 187 ? -15.325 3.981 38.935 1.00 59.06 187 ALA A O 1
ATOM 1532 N N . LYS A 1 188 ? -14.663 6.062 38.428 1.00 61.09 188 LYS A N 1
ATOM 1533 C CA . LYS A 1 188 ? -15.325 6.719 39.573 1.00 61.09 188 LYS A CA 1
ATOM 1534 C C . LYS A 1 188 ? -16.847 6.544 39.595 1.00 61.09 188 LYS A C 1
ATOM 1536 O O . LYS A 1 188 ? -17.439 6.574 40.669 1.00 61.09 188 LYS A O 1
ATOM 1541 N N . ASP A 1 189 ? -17.472 6.306 38.441 1.00 61.47 189 ASP A N 1
ATOM 1542 C CA . ASP A 1 189 ? -18.912 6.055 38.336 1.00 61.47 189 ASP A CA 1
ATOM 1543 C C . ASP A 1 189 ? -19.217 4.558 38.152 1.00 61.47 189 ASP A C 1
ATOM 1545 O O . ASP A 1 189 ? -18.684 3.907 37.252 1.00 61.47 189 ASP A O 1
ATOM 1549 N N . ALA A 1 190 ? -20.171 4.011 38.915 1.00 62.31 190 ALA A N 1
ATOM 1550 C CA . ALA A 1 190 ? -20.541 2.587 38.854 1.00 62.31 190 ALA A CA 1
ATOM 1551 C C . ALA A 1 190 ? -20.955 2.101 37.444 1.00 62.31 190 ALA A C 1
ATOM 1553 O O . ALA A 1 190 ? -20.641 0.977 37.045 1.00 62.31 190 ALA A O 1
ATOM 1554 N N . LYS A 1 191 ? -21.626 2.954 36.651 1.00 61.84 191 LYS A N 1
ATOM 1555 C CA . LYS A 1 191 ? -21.984 2.650 35.249 1.00 61.84 191 LYS A CA 1
ATOM 1556 C C . LYS A 1 191 ? -20.757 2.603 34.330 1.00 61.84 191 LYS A C 1
ATOM 1558 O O . LYS A 1 191 ? -20.692 1.735 33.459 1.00 61.84 191 LYS A O 1
ATOM 1563 N N . LYS A 1 192 ? -19.787 3.502 34.536 1.00 63.62 192 LYS A N 1
ATOM 1564 C CA . LYS A 1 192 ? -18.518 3.527 33.788 1.00 63.62 192 LYS A CA 1
ATOM 1565 C C . LYS A 1 192 ? -17.671 2.304 34.124 1.00 63.62 192 LYS A C 1
ATOM 1567 O O . LYS A 1 192 ? -17.124 1.684 33.215 1.00 63.62 192 LYS A O 1
ATOM 1572 N N . ASN A 1 193 ? -17.686 1.880 35.390 1.00 73.25 193 ASN A N 1
ATOM 1573 C CA . ASN A 1 193 ? -17.042 0.644 35.822 1.00 73.25 193 ASN A CA 1
ATOM 1574 C C . ASN A 1 193 ? -17.616 -0.580 35.083 1.00 73.25 193 ASN A C 1
ATOM 1576 O O . ASN A 1 193 ? -16.867 -1.324 34.465 1.00 73.25 193 ASN A O 1
ATOM 1580 N N . SER A 1 194 ? -18.949 -0.720 35.006 1.00 80.06 194 SER A N 1
ATOM 1581 C CA . SER A 1 194 ? -19.578 -1.827 34.260 1.00 80.06 194 SER A CA 1
ATOM 1582 C C . SER A 1 194 ? -19.220 -1.841 32.767 1.00 80.06 194 SER A C 1
ATOM 1584 O O . SER A 1 194 ? -19.035 -2.913 32.191 1.00 80.06 194 SER A O 1
ATOM 1586 N N . ARG A 1 195 ? -19.110 -0.670 32.124 1.00 86.00 195 ARG A N 1
ATOM 1587 C CA . ARG A 1 195 ? -18.670 -0.569 30.723 1.00 86.00 195 ARG A CA 1
ATOM 1588 C C . ARG A 1 195 ? -17.235 -1.061 30.559 1.00 86.00 195 ARG A C 1
ATOM 1590 O O . ARG A 1 195 ? -16.994 -1.901 29.697 1.00 86.00 195 ARG A O 1
ATOM 1597 N N . ARG A 1 196 ? -16.317 -0.563 31.394 1.00 86.88 196 ARG A N 1
ATOM 1598 C CA . ARG A 1 196 ? -14.905 -0.960 31.368 1.00 86.88 196 ARG A CA 1
ATOM 1599 C C . ARG A 1 196 ? -14.753 -2.459 31.586 1.00 86.88 196 ARG A C 1
ATOM 1601 O O . ARG A 1 196 ? -14.093 -3.100 30.780 1.00 86.88 196 ARG A O 1
ATOM 1608 N N . THR A 1 197 ? -15.417 -3.020 32.597 1.00 88.00 197 THR A N 1
ATOM 1609 C CA . THR A 1 197 ? -15.373 -4.463 32.871 1.00 88.00 197 THR A CA 1
ATOM 1610 C C . THR A 1 197 ? -15.770 -5.271 31.641 1.00 88.00 197 THR A C 1
ATOM 1612 O O . THR A 1 197 ? -15.008 -6.129 31.221 1.00 88.00 197 THR A O 1
ATOM 1615 N N . LYS A 1 198 ? -16.892 -4.942 30.986 1.00 90.81 198 LYS A N 1
ATOM 1616 C CA . LYS A 1 198 ? -17.329 -5.698 29.800 1.00 90.81 198 LYS A CA 1
ATOM 1617 C C . LYS A 1 198 ? -16.419 -5.538 28.588 1.00 90.81 198 LYS A C 1
ATOM 1619 O O . LYS A 1 198 ? -16.334 -6.452 27.775 1.00 90.81 198 LYS A O 1
ATOM 1624 N N . VAL A 1 199 ? -15.796 -4.371 28.424 1.00 90.75 199 VAL A N 1
ATOM 1625 C CA . VAL A 1 199 ? -14.812 -4.161 27.354 1.00 90.75 199 VAL A CA 1
ATOM 1626 C C . VAL A 1 199 ? -13.599 -5.055 27.590 1.00 90.75 199 VAL A C 1
ATOM 1628 O O . VAL A 1 199 ? -13.202 -5.766 26.677 1.00 90.75 199 VAL A O 1
ATOM 1631 N N . LEU A 1 200 ? -13.065 -5.078 28.813 1.00 91.00 200 LEU A N 1
ATOM 1632 C CA . LEU A 1 200 ? -11.922 -5.923 29.163 1.00 91.00 200 LEU A CA 1
ATOM 1633 C C . LEU A 1 200 ? -12.262 -7.417 29.067 1.00 91.00 200 LEU A C 1
ATOM 1635 O O . LEU A 1 200 ? -11.511 -8.158 28.448 1.00 91.00 200 LEU A O 1
ATOM 1639 N N . GLU A 1 201 ? -13.434 -7.839 29.554 1.00 93.00 201 GLU A N 1
ATOM 1640 C CA . GLU A 1 201 ? -13.930 -9.217 29.397 1.00 93.00 201 GLU A CA 1
ATOM 1641 C C . GLU A 1 201 ? -14.002 -9.643 27.921 1.00 93.00 201 GLU A C 1
ATOM 1643 O O . GLU A 1 201 ? -13.698 -10.789 27.592 1.00 93.00 201 GLU A O 1
ATOM 1648 N N . LEU A 1 202 ? -14.405 -8.739 27.016 1.00 93.25 202 LEU A N 1
ATOM 1649 C CA . LEU A 1 202 ? -14.417 -9.031 25.582 1.00 93.25 202 LEU A CA 1
ATOM 1650 C C . LEU A 1 202 ? -12.995 -9.226 25.046 1.00 93.25 202 LEU A C 1
ATOM 1652 O O . LEU A 1 202 ? -12.763 -10.178 24.309 1.00 93.25 202 LEU A O 1
ATOM 1656 N N . LEU A 1 203 ? -12.058 -8.348 25.407 1.00 93.12 203 LEU A N 1
ATOM 1657 C CA . LEU A 1 203 ? -10.673 -8.447 24.939 1.00 93.12 203 LEU A CA 1
ATOM 1658 C C . LEU A 1 203 ? -9.988 -9.716 25.462 1.00 93.12 203 LEU A C 1
ATOM 1660 O O . LEU A 1 203 ? -9.325 -10.403 24.690 1.00 93.12 203 LEU A O 1
ATOM 1664 N N . GLU A 1 204 ? -10.219 -10.076 26.728 1.00 93.25 204 GLU A N 1
ATOM 1665 C CA . GLU A 1 204 ? -9.756 -11.338 27.320 1.00 93.25 204 GLU A CA 1
ATOM 1666 C C . GLU A 1 204 ? -10.326 -12.549 26.586 1.00 93.25 204 GLU A C 1
ATOM 1668 O O . GLU A 1 204 ? -9.588 -13.471 26.235 1.00 93.25 204 GLU A O 1
ATOM 1673 N N . LYS A 1 205 ? -11.637 -12.539 26.315 1.00 93.38 205 LYS A N 1
ATOM 1674 C CA . LYS A 1 205 ? -12.315 -13.636 25.619 1.00 93.38 205 LYS A CA 1
ATOM 1675 C C . LYS A 1 205 ? -11.737 -13.875 24.224 1.00 93.38 205 LYS A C 1
ATOM 1677 O O . LYS A 1 205 ? -11.577 -15.026 23.829 1.00 93.38 205 LYS A O 1
ATOM 1682 N N . GLU A 1 206 ? -11.434 -12.808 23.491 1.00 91.94 206 GLU A N 1
ATOM 1683 C CA . GLU A 1 206 ? -10.841 -12.888 22.149 1.00 91.94 206 GLU A CA 1
ATOM 1684 C C . GLU A 1 206 ? -9.303 -13.012 22.186 1.00 91.94 206 GLU A C 1
ATOM 1686 O O . GLU A 1 206 ? -8.661 -12.986 21.142 1.00 91.94 206 GLU A O 1
ATOM 1691 N N . SER A 1 207 ? -8.693 -13.152 23.374 1.00 91.38 207 SER A N 1
ATOM 1692 C CA . SER A 1 207 ? -7.232 -13.223 23.565 1.00 91.38 207 SER A CA 1
ATOM 1693 C C . SER A 1 207 ? -6.457 -12.048 22.946 1.00 91.38 207 SER A C 1
ATOM 1695 O O . SER A 1 207 ? -5.295 -12.185 22.557 1.00 91.38 207 SER A O 1
ATOM 1697 N N . ILE A 1 208 ? -7.091 -10.877 22.873 1.00 93.44 208 ILE A N 1
ATOM 1698 C CA . ILE A 1 208 ? -6.498 -9.648 22.343 1.00 93.44 208 ILE A CA 1
ATOM 1699 C C . ILE A 1 208 ? -5.647 -9.021 23.443 1.00 93.44 208 ILE A C 1
ATOM 1701 O O . ILE A 1 208 ? -6.098 -8.899 24.575 1.00 93.44 208 ILE A O 1
ATOM 1705 N N . LYS A 1 209 ? -4.423 -8.592 23.130 1.00 91.88 209 LYS A N 1
ATOM 1706 C CA . LYS A 1 209 ? -3.577 -7.852 24.079 1.00 91.88 209 LYS A CA 1
ATOM 1707 C C . LYS A 1 209 ? -3.917 -6.363 24.042 1.00 91.88 209 LYS A C 1
ATOM 1709 O O . LYS A 1 209 ? -4.148 -5.803 22.973 1.00 91.88 209 LYS A O 1
ATOM 1714 N N . TRP A 1 210 ? -3.895 -5.711 25.201 1.00 92.50 210 TRP A N 1
ATOM 1715 C CA . TRP A 1 210 ? -4.056 -4.260 25.315 1.00 92.50 210 TRP A CA 1
ATOM 1716 C C . TRP A 1 210 ? -3.085 -3.680 26.344 1.00 92.50 210 TRP A C 1
ATOM 1718 O O . TRP A 1 210 ? -2.673 -4.357 27.289 1.00 92.50 210 TRP A O 1
ATOM 1728 N N . THR A 1 211 ? -2.739 -2.408 26.170 1.00 90.00 211 THR A N 1
ATOM 1729 C CA . THR A 1 211 ? -1.954 -1.619 27.127 1.00 90.00 211 THR A CA 1
ATOM 1730 C C . THR A 1 211 ? -2.781 -0.437 27.624 1.00 90.00 211 THR A C 1
ATOM 1732 O O . THR A 1 211 ? -3.632 0.084 26.908 1.00 90.00 211 THR A O 1
ATOM 1735 N N . GLU A 1 212 ? -2.587 -0.026 28.877 1.00 87.81 212 GLU A N 1
ATOM 1736 C CA . GLU A 1 212 ? -3.218 1.187 29.413 1.00 87.81 212 GLU A CA 1
ATOM 1737 C C . GLU A 1 212 ? -2.279 2.376 29.181 1.00 87.81 212 GLU A C 1
ATOM 1739 O O . GLU A 1 212 ? -1.111 2.329 29.568 1.00 87.81 212 GLU A O 1
ATOM 1744 N N . GLU A 1 213 ? -2.770 3.422 28.510 1.00 80.00 213 GLU A N 1
ATOM 1745 C CA . GLU A 1 213 ? -1.949 4.549 28.054 1.00 80.00 213 GLU A CA 1
ATOM 1746 C C . GLU A 1 213 ? -2.377 5.859 28.730 1.00 80.00 213 GLU A C 1
ATOM 1748 O O . GLU A 1 213 ? -3.488 6.356 28.531 1.00 80.00 213 GLU A O 1
ATOM 1753 N N . GLY A 1 214 ? -1.459 6.464 29.488 1.00 73.19 214 GLY A N 1
ATOM 1754 C CA . GLY A 1 214 ? -1.620 7.800 30.063 1.00 73.19 214 GLY A CA 1
ATOM 1755 C C . GLY A 1 214 ? -2.712 7.884 31.133 1.00 73.19 214 GLY A C 1
ATOM 1756 O O . GLY A 1 214 ? -2.428 7.747 32.322 1.00 73.19 214 GLY A O 1
ATOM 1757 N N . ASN A 1 215 ? -3.951 8.159 30.713 1.00 70.44 215 ASN A N 1
ATOM 1758 C CA . ASN A 1 215 ? -5.080 8.425 31.605 1.00 70.44 215 ASN A CA 1
ATOM 1759 C C . ASN A 1 215 ? -5.827 7.135 31.989 1.00 70.44 215 ASN A C 1
ATOM 1761 O O . ASN A 1 215 ? -6.114 6.318 31.107 1.00 70.44 215 ASN A O 1
ATOM 1765 N N . PRO A 1 216 ? -6.257 6.986 33.259 1.00 72.31 216 PRO A N 1
ATOM 1766 C CA . PRO A 1 216 ? -7.087 5.860 33.671 1.00 72.31 216 PRO A CA 1
ATOM 1767 C C . PRO A 1 216 ? -8.377 5.843 32.847 1.00 72.31 216 PRO A C 1
ATOM 1769 O O . PRO A 1 216 ? -9.119 6.827 32.805 1.00 72.31 216 PRO A O 1
ATOM 1772 N N . GLY A 1 217 ? -8.630 4.726 32.165 1.00 79.81 217 GLY A N 1
ATOM 1773 C CA . GLY A 1 217 ? -9.762 4.620 31.240 1.00 79.81 217 GLY A CA 1
ATOM 1774 C C . GLY A 1 217 ? -9.401 4.683 29.762 1.00 79.81 217 GLY A C 1
ATOM 1775 O O . GLY A 1 217 ? -10.321 4.595 28.956 1.00 79.81 217 GLY A O 1
ATOM 1776 N N . THR A 1 218 ? -8.123 4.810 29.396 1.00 89.81 218 THR A N 1
ATOM 1777 C CA . THR A 1 218 ? -7.681 4.781 27.993 1.00 89.81 218 THR A CA 1
ATOM 1778 C C . THR A 1 218 ? -6.857 3.532 27.721 1.00 89.81 218 THR A C 1
ATOM 1780 O O . THR A 1 218 ? -5.847 3.301 28.383 1.00 89.81 218 THR A O 1
ATOM 1783 N N . ILE A 1 219 ? -7.285 2.724 26.755 1.00 91.81 219 ILE A N 1
ATOM 1784 C CA . ILE A 1 219 ? -6.578 1.502 26.363 1.00 91.81 219 ILE A CA 1
ATOM 1785 C C . ILE A 1 219 ? -6.127 1.589 24.910 1.00 91.81 219 ILE A C 1
ATOM 1787 O O . ILE A 1 219 ? -6.812 2.182 24.077 1.00 91.81 219 ILE A O 1
ATOM 1791 N N . LEU A 1 220 ? -4.989 0.979 24.616 1.00 92.56 220 LEU A N 1
ATOM 1792 C CA . LEU A 1 220 ? -4.401 0.896 23.292 1.00 92.56 220 LEU A CA 1
ATOM 1793 C C . LEU A 1 220 ? -4.321 -0.575 22.875 1.00 92.56 220 LEU A C 1
ATOM 1795 O O . LEU A 1 220 ? -3.891 -1.429 23.651 1.00 92.56 220 LEU A O 1
ATOM 1799 N N . ILE A 1 221 ? -4.769 -0.870 21.659 1.00 92.88 221 ILE A N 1
ATOM 1800 C CA . ILE A 1 221 ? -4.829 -2.220 21.091 1.00 92.88 221 ILE A CA 1
ATOM 1801 C C . ILE A 1 221 ? -4.056 -2.218 19.777 1.00 92.88 221 ILE A C 1
ATOM 1803 O O . ILE A 1 221 ? -4.319 -1.375 18.922 1.00 92.88 221 ILE A O 1
ATOM 1807 N N . GLN A 1 222 ? -3.135 -3.163 19.604 1.00 91.06 222 GLN A N 1
ATOM 1808 C CA . GLN A 1 222 ? -2.443 -3.374 18.333 1.00 91.06 222 GLN A CA 1
ATOM 1809 C C . GLN A 1 222 ? -3.329 -4.211 17.407 1.00 91.06 222 GLN A C 1
ATOM 1811 O O . GLN A 1 222 ? -3.746 -5.308 17.779 1.00 91.06 222 GLN A O 1
ATOM 1816 N N . LEU A 1 223 ? -3.654 -3.684 16.226 1.00 90.62 223 LEU A N 1
ATOM 1817 C CA . LEU A 1 223 ? -4.603 -4.320 15.307 1.00 90.62 223 LEU A CA 1
ATOM 1818 C C . LEU A 1 223 ? -3.944 -5.343 14.374 1.00 90.62 223 LEU A C 1
ATOM 1820 O O . LEU A 1 223 ? -4.625 -6.262 13.917 1.00 90.62 223 LEU A O 1
ATOM 1824 N N . ASP A 1 224 ? -2.639 -5.209 14.140 1.00 85.69 224 ASP A N 1
ATOM 1825 C CA . ASP A 1 224 ? -1.818 -6.090 13.299 1.00 85.69 224 ASP A CA 1
ATOM 1826 C C . ASP A 1 224 ? -1.856 -7.555 13.748 1.00 85.69 224 ASP A C 1
ATOM 1828 O O . ASP A 1 224 ? -1.854 -8.466 12.923 1.00 85.69 224 ASP A O 1
ATOM 1832 N N . ASP A 1 225 ? -1.906 -7.771 15.064 1.00 85.88 225 ASP A N 1
ATOM 1833 C CA . ASP A 1 225 ? -1.848 -9.095 15.690 1.00 85.88 225 ASP A CA 1
ATOM 1834 C C . ASP A 1 225 ? -3.217 -9.793 15.723 1.00 85.88 225 ASP A C 1
ATOM 1836 O O . ASP A 1 225 ? -3.333 -10.927 16.192 1.00 85.88 225 ASP A O 1
ATOM 1840 N N . ILE A 1 226 ? -4.273 -9.116 15.262 1.00 90.25 226 ILE A N 1
ATOM 1841 C CA . ILE A 1 226 ? -5.645 -9.609 15.332 1.00 90.25 226 ILE A CA 1
ATOM 1842 C C . ILE A 1 226 ? -6.075 -10.067 13.945 1.00 90.25 226 ILE A C 1
ATOM 1844 O O . ILE A 1 226 ? -6.174 -9.271 13.012 1.00 90.25 226 ILE A O 1
ATOM 1848 N N . ASN A 1 227 ? -6.410 -11.348 13.825 1.00 88.12 227 ASN A N 1
ATOM 1849 C CA . ASN A 1 227 ? -7.049 -11.874 12.630 1.00 88.12 227 ASN A CA 1
ATOM 1850 C C . ASN A 1 227 ? -8.575 -11.674 12.730 1.00 88.12 227 ASN A C 1
ATOM 1852 O O . ASN A 1 227 ? -9.198 -12.244 13.631 1.00 88.12 227 ASN A O 1
ATOM 1856 N N . PRO A 1 228 ? -9.208 -10.895 11.833 1.00 87.00 228 PRO A N 1
ATOM 1857 C CA . PRO A 1 228 ? -10.643 -10.627 11.910 1.00 87.00 228 PRO A CA 1
ATOM 1858 C C . PRO A 1 228 ? -11.506 -11.892 11.791 1.00 87.00 228 PRO A C 1
ATOM 1860 O O . PRO A 1 228 ? -12.603 -11.934 12.347 1.00 87.00 228 PRO A O 1
ATOM 1863 N N . GLU A 1 229 ? -11.034 -12.934 11.103 1.00 87.25 229 GLU A N 1
ATOM 1864 C CA . GLU A 1 229 ? -11.778 -14.192 10.932 1.00 87.25 229 GLU A CA 1
ATOM 1865 C C . GLU A 1 229 ? -11.850 -15.032 12.217 1.00 87.25 229 GLU A C 1
ATOM 1867 O O . GLU A 1 229 ? -12.798 -15.795 12.401 1.00 87.25 229 GLU A O 1
ATOM 1872 N N . ASP A 1 230 ? -10.897 -14.851 13.135 1.00 88.56 230 ASP A N 1
ATOM 1873 C CA . ASP A 1 230 ? -10.835 -15.605 14.393 1.00 88.56 230 ASP A CA 1
ATOM 1874 C C . ASP A 1 230 ? -11.735 -14.995 15.486 1.00 88.56 230 ASP A C 1
ATOM 1876 O O . ASP A 1 230 ? -11.974 -15.614 16.525 1.00 88.56 230 ASP A O 1
ATOM 1880 N N . LEU A 1 231 ? -12.281 -13.794 15.249 1.00 89.62 231 LEU A N 1
ATOM 1881 C CA . LEU A 1 231 ? -13.144 -13.091 16.196 1.00 89.62 231 LEU A CA 1
ATOM 1882 C C . LEU A 1 231 ? -14.510 -13.777 16.315 1.00 89.62 231 LEU A C 1
ATOM 1884 O O . LEU A 1 231 ? -15.270 -13.878 15.344 1.00 89.62 231 LEU A O 1
ATOM 1888 N N . SER A 1 232 ? -14.902 -14.138 17.542 1.00 88.50 232 SER A N 1
ATOM 1889 C CA . SER A 1 232 ? -16.114 -14.940 17.797 1.00 88.50 232 SER A CA 1
ATOM 1890 C C . SER A 1 232 ? -17.429 -14.280 17.353 1.00 88.50 232 SER A C 1
ATOM 1892 O O . SER A 1 232 ? -18.465 -14.939 17.244 1.00 88.50 232 SER A O 1
ATOM 1894 N N . PHE A 1 233 ? -17.402 -12.974 17.084 1.00 86.69 233 PHE A N 1
ATOM 1895 C CA . PHE A 1 233 ? -18.557 -12.162 16.710 1.00 86.69 233 PHE A CA 1
ATOM 1896 C C . PHE A 1 233 ? -18.619 -11.782 15.224 1.00 86.69 233 PHE A C 1
ATOM 1898 O O . PHE A 1 233 ? -19.609 -11.172 14.812 1.00 86.69 233 PHE A O 1
ATOM 1905 N N . ASN A 1 234 ? -17.623 -12.130 14.401 1.00 74.75 234 ASN A N 1
ATOM 1906 C CA . ASN A 1 234 ? -17.604 -11.695 12.998 1.00 74.75 234 ASN A CA 1
ATOM 1907 C C . ASN A 1 234 ? -18.732 -12.355 12.162 1.00 74.75 234 ASN A C 1
ATOM 1909 O O . ASN A 1 234 ? -19.273 -11.754 11.234 1.00 74.75 234 ASN A O 1
ATOM 1913 N N . GLY A 1 235 ? -19.206 -13.536 12.584 1.00 61.84 235 GLY A N 1
ATOM 1914 C CA . GLY A 1 235 ? -20.356 -14.248 12.002 1.00 61.84 235 GLY A CA 1
ATOM 1915 C C . GLY A 1 235 ? -21.744 -13.868 12.549 1.00 61.84 235 GLY A C 1
ATOM 1916 O O . GLY A 1 235 ? -22.756 -14.354 12.041 1.00 61.84 235 GLY A O 1
ATOM 1917 N N . GLU A 1 236 ? -21.849 -12.996 13.563 1.00 57.00 236 GLU A N 1
ATOM 1918 C CA . GLU A 1 236 ? -23.150 -12.610 14.153 1.00 57.00 236 GLU A CA 1
ATOM 1919 C C . GLU A 1 236 ? -24.000 -11.726 13.213 1.00 57.00 236 GLU A C 1
ATOM 1921 O O . GLU A 1 236 ? -25.205 -11.572 13.434 1.00 57.00 236 GLU A O 1
ATOM 1926 N N . ARG A 1 237 ? -23.415 -11.192 12.127 1.00 53.03 237 ARG A N 1
ATOM 1927 C CA . ARG A 1 237 ? -24.119 -10.366 11.125 1.00 53.03 237 ARG A CA 1
ATOM 1928 C C . ARG A 1 237 ? -25.250 -11.108 10.400 1.00 53.03 237 ARG A C 1
ATOM 1930 O O . ARG A 1 237 ? -26.204 -10.458 9.989 1.00 53.03 237 ARG A O 1
ATOM 1937 N N . SER A 1 238 ? -25.189 -12.438 10.294 1.00 43.94 238 SER A N 1
ATOM 1938 C CA . SER A 1 238 ? -26.189 -13.227 9.553 1.00 43.94 238 SER A CA 1
ATOM 1939 C C . SER A 1 238 ? -27.417 -13.656 10.367 1.00 43.94 238 SER A C 1
ATOM 1941 O O . SER A 1 238 ? -28.308 -14.273 9.797 1.00 43.94 238 SER A O 1
ATOM 1943 N N . ARG A 1 239 ? -27.492 -13.380 11.680 1.00 43.88 239 ARG A N 1
ATOM 1944 C CA . ARG A 1 239 ? -28.585 -13.906 12.535 1.00 43.88 239 ARG A CA 1
ATOM 1945 C C . ARG A 1 239 ? -29.641 -12.895 12.983 1.00 43.88 239 ARG A C 1
ATOM 1947 O O . ARG A 1 239 ? -30.693 -13.323 13.428 1.00 43.88 239 ARG A O 1
ATOM 1954 N N . ASN A 1 240 ? -29.397 -11.590 12.860 1.00 39.62 240 ASN A N 1
ATOM 1955 C CA . ASN A 1 240 ? -30.319 -10.552 13.357 1.00 39.62 240 ASN A CA 1
ATOM 1956 C C . ASN A 1 240 ? -30.906 -9.681 12.232 1.00 39.62 240 ASN A C 1
ATOM 1958 O O . ASN A 1 240 ? -31.170 -8.497 12.435 1.00 39.62 240 ASN A O 1
ATOM 1962 N N . GLY A 1 241 ? -31.046 -10.258 11.038 1.00 40.75 241 GLY A N 1
ATOM 1963 C CA . GLY A 1 241 ? -31.648 -9.631 9.862 1.00 40.75 241 GLY A CA 1
ATOM 1964 C C . GLY A 1 241 ? -32.984 -10.264 9.476 1.00 40.75 241 GLY A C 1
ATOM 1965 O O . GLY A 1 241 ? -33.187 -10.517 8.294 1.00 40.75 241 GLY A O 1
ATOM 1966 N N . GLU A 1 242 ? -33.849 -10.541 10.454 1.00 31.27 242 GLU A N 1
ATOM 1967 C CA . GLU A 1 242 ? -35.282 -10.829 10.272 1.00 31.27 242 GLU A CA 1
ATOM 1968 C C . GLU A 1 242 ? -36.105 -10.030 11.288 1.00 31.27 242 GLU A C 1
ATOM 1970 O O . GLU A 1 242 ? -35.665 -9.935 12.460 1.00 31.27 242 GLU A O 1
#

Organism: Macleaya cordata (NCBI:txid56857)

InterPro domains:
  IPR013899 Domain of unknown function DUF1771 [PF08590] (80-142)
  IPR013899 Domain of unknown function DUF1771 [SM01162] (79-144)
  IPR036063 Smr domain superfamily [G3DSA:3.30.1370.110] (127-224)

Secondary structure (DSSP, 8-state):
-PPPHHHHHHHHHHHHHHHHHH------------PPPPP-PPPPTT-----S----------S--PPP------SS--HHHHHHHHHHHHHHHHHHHHHHHHHHHHTT-HHHHHHHHHHHHHHHHHHHHHHHHHHHHHHHHHHHS-EEEEEE-TTS-HHHHHHHHHHHHHHHTT-TTEEEEEE---TTSHHHHHHHHHHHHHHHHTT--EEE-SSTTEEEEESTT--GGG-TTGGGGGTS--

Radius of gyration: 30.43 Å; chains: 1; bounding box: 59×45×92 Å